Protein AF-A0A450YG58-F1 (afdb_monomer)

Structure (mmCIF, N/CA/C/O backbone):
data_AF-A0A450YG58-F1
#
_entry.id   AF-A0A450YG58-F1
#
loop_
_atom_site.group_PDB
_atom_site.id
_atom_site.type_symbol
_atom_site.label_atom_id
_atom_site.label_alt_id
_atom_site.label_comp_id
_atom_site.label_asym_id
_atom_site.label_entity_id
_atom_site.label_seq_id
_atom_site.pdbx_PDB_ins_code
_atom_site.Cartn_x
_atom_site.Cartn_y
_atom_site.Cartn_z
_atom_site.occupancy
_atom_site.B_iso_or_equiv
_atom_site.auth_seq_id
_atom_site.auth_comp_id
_atom_site.auth_asym_id
_atom_site.auth_atom_id
_atom_site.pdbx_PDB_model_num
ATOM 1 N N . MET A 1 1 ? 24.009 -31.550 23.704 1.00 37.28 1 MET A N 1
ATOM 2 C CA . MET A 1 1 ? 24.028 -31.244 22.260 1.00 37.28 1 MET A CA 1
ATOM 3 C C . MET A 1 1 ? 22.661 -30.661 21.924 1.00 37.28 1 MET A C 1
ATOM 5 O O . MET A 1 1 ? 21.754 -31.401 21.584 1.00 37.28 1 MET A O 1
ATOM 9 N N . PHE A 1 2 ? 22.466 -29.365 22.180 1.00 35.69 2 PHE A N 1
ATOM 10 C CA . PHE A 1 2 ? 21.199 -28.685 21.901 1.00 35.69 2 PHE A CA 1
ATOM 11 C C . PHE A 1 2 ? 21.298 -28.096 20.495 1.00 35.69 2 PHE A C 1
ATOM 13 O O . PHE A 1 2 ? 21.885 -27.035 20.308 1.00 35.69 2 PHE A O 1
ATOM 20 N N . GLN A 1 3 ? 20.805 -28.827 19.497 1.00 33.59 3 GLN A N 1
ATOM 21 C CA . GLN A 1 3 ? 20.484 -28.233 18.204 1.00 33.59 3 GLN A CA 1
ATOM 22 C C . GLN A 1 3 ? 19.172 -27.469 18.377 1.00 33.59 3 GLN A C 1
ATOM 24 O O . GLN A 1 3 ? 18.091 -28.045 18.308 1.00 33.59 3 GLN A O 1
ATOM 29 N N . THR A 1 4 ? 19.263 -26.172 18.649 1.00 41.88 4 THR A N 1
ATOM 30 C CA . THR A 1 4 ? 18.136 -25.253 18.495 1.00 41.88 4 THR A CA 1
ATOM 31 C C . THR A 1 4 ? 17.975 -25.002 16.999 1.00 41.88 4 THR A C 1
ATOM 33 O O . THR A 1 4 ? 18.555 -24.072 16.443 1.00 41.88 4 THR A O 1
ATOM 36 N N . ALA A 1 5 ? 17.244 -25.884 16.316 1.00 42.84 5 ALA A N 1
ATOM 37 C CA . ALA A 1 5 ? 16.712 -25.570 15.001 1.00 42.84 5 ALA A CA 1
ATOM 38 C C . ALA A 1 5 ? 15.681 -24.456 15.205 1.00 42.84 5 ALA A C 1
ATOM 40 O O . ALA A 1 5 ? 14.605 -24.673 15.759 1.00 42.84 5 ALA A O 1
ATOM 41 N N . ASN A 1 6 ? 16.066 -23.236 14.846 1.00 42.81 6 ASN A N 1
ATOM 42 C CA . ASN A 1 6 ? 15.166 -22.101 14.748 1.00 42.81 6 ASN A CA 1
ATOM 43 C C . ASN A 1 6 ? 14.248 -22.363 13.543 1.00 42.81 6 ASN A C 1
ATOM 45 O O . ASN A 1 6 ? 14.508 -21.878 12.446 1.00 42.81 6 ASN A O 1
ATOM 49 N N . GLU A 1 7 ? 13.241 -23.222 13.713 1.00 47.22 7 GLU A N 1
ATOM 50 C CA . GLU A 1 7 ? 12.165 -23.372 12.736 1.00 47.22 7 GLU A CA 1
ATOM 51 C C . GLU A 1 7 ? 11.436 -22.029 12.663 1.00 47.22 7 GLU A C 1
ATOM 53 O O . GLU A 1 7 ? 10.692 -21.643 13.570 1.00 47.22 7 GLU A O 1
ATOM 58 N N . LEU A 1 8 ? 11.721 -21.267 11.606 1.00 52.00 8 LEU A N 1
ATOM 59 C CA . LEU A 1 8 ? 11.060 -20.001 11.332 1.00 52.00 8 LEU A CA 1
ATOM 60 C C . LEU A 1 8 ? 9.570 -20.291 11.140 1.00 52.00 8 LEU A C 1
ATOM 62 O O . LEU A 1 8 ? 9.158 -20.836 10.119 1.00 52.00 8 LEU A O 1
ATOM 66 N N . ARG A 1 9 ? 8.752 -19.911 12.127 1.00 53.53 9 ARG A N 1
ATOM 67 C CA . ARG A 1 9 ? 7.287 -20.079 12.102 1.00 53.53 9 ARG A CA 1
ATOM 68 C C . ARG A 1 9 ? 6.600 -19.382 10.914 1.00 53.53 9 ARG A C 1
ATOM 70 O O . ARG A 1 9 ? 5.417 -19.614 10.704 1.00 53.53 9 ARG A O 1
ATOM 77 N N . TYR A 1 10 ? 7.334 -18.561 10.162 1.00 52.41 10 TYR A N 1
ATOM 78 C CA . TYR A 1 10 ? 6.863 -17.758 9.031 1.00 52.41 10 TYR A CA 1
ATOM 79 C C . TYR A 1 10 ? 7.571 -18.088 7.702 1.00 52.41 10 TYR A C 1
ATOM 81 O O . TYR A 1 10 ? 7.468 -17.321 6.753 1.00 52.41 10 TYR A O 1
ATOM 89 N N . GLY A 1 11 ? 8.285 -19.219 7.615 1.00 57.28 11 GLY A N 1
ATOM 90 C CA . GLY A 1 11 ? 9.040 -19.583 6.411 1.00 57.28 11 GLY A CA 1
ATOM 91 C C . GLY A 1 11 ? 10.321 -18.761 6.216 1.00 57.28 11 GLY A C 1
ATOM 92 O O . GLY A 1 11 ? 10.748 -18.019 7.103 1.00 57.28 11 GLY A O 1
ATOM 93 N N . SER A 1 12 ? 10.975 -18.948 5.069 1.00 57.91 12 SER A N 1
ATOM 94 C CA . SER A 1 12 ? 12.148 -18.159 4.670 1.00 57.91 12 SER A CA 1
ATOM 95 C C . SER A 1 12 ? 11.710 -16.775 4.180 1.00 57.91 12 SER A C 1
ATOM 97 O O . SER A 1 12 ? 10.708 -16.705 3.469 1.00 57.91 12 SER A O 1
ATOM 99 N N . PRO A 1 13 ? 12.446 -15.690 4.492 1.00 59.53 13 PRO A N 1
ATOM 100 C CA . PRO A 1 13 ? 12.086 -14.363 4.013 1.00 59.53 13 PRO A CA 1
ATOM 101 C C . PRO A 1 13 ? 12.036 -14.300 2.485 1.00 59.53 13 PRO A C 1
ATOM 103 O O . PRO A 1 13 ? 12.968 -14.754 1.816 1.00 59.53 13 PRO A O 1
ATOM 106 N N . HIS A 1 14 ? 10.971 -13.716 1.936 1.00 63.56 14 HIS A N 1
ATOM 107 C CA . HIS A 1 14 ? 10.894 -13.420 0.509 1.00 63.56 14 HIS A CA 1
ATOM 108 C C . HIS A 1 14 ? 11.684 -12.139 0.234 1.00 63.56 14 HIS A C 1
ATOM 110 O O . HIS A 1 14 ? 11.230 -11.045 0.554 1.00 63.56 14 HIS A O 1
ATOM 116 N N . GLN A 1 15 ? 12.886 -12.275 -0.324 1.00 63.47 15 GLN A N 1
ATOM 117 C CA . GLN A 1 15 ? 13.665 -11.135 -0.798 1.00 63.47 15 GLN A CA 1
ATOM 118 C C . GLN A 1 15 ? 13.270 -10.829 -2.246 1.00 63.47 15 GLN A C 1
ATOM 120 O O . GLN A 1 15 ? 13.381 -11.695 -3.110 1.00 63.47 15 GLN A O 1
ATOM 125 N N . LEU A 1 16 ? 12.811 -9.602 -2.503 1.00 68.31 16 LEU A N 1
ATOM 126 C CA . LEU A 1 16 ? 12.281 -9.165 -3.807 1.00 68.31 16 LEU A CA 1
ATOM 127 C C . LEU A 1 16 ? 13.297 -8.337 -4.612 1.00 68.31 16 LEU A C 1
ATOM 129 O O . LEU A 1 16 ? 12.938 -7.492 -5.431 1.00 68.31 16 LEU A O 1
ATOM 133 N N . ILE A 1 17 ? 14.583 -8.552 -4.345 1.00 70.25 17 ILE A N 1
ATOM 134 C CA . ILE A 1 17 ? 15.678 -7.865 -5.029 1.00 70.25 17 ILE A CA 1
ATOM 135 C C . ILE A 1 17 ? 16.094 -8.718 -6.220 1.00 70.25 17 ILE A C 1
ATOM 137 O O . ILE A 1 17 ? 16.397 -9.900 -6.059 1.00 70.25 17 ILE A O 1
ATOM 141 N N . ILE A 1 18 ? 16.100 -8.109 -7.401 1.00 70.00 18 ILE A N 1
ATOM 142 C CA . ILE A 1 18 ? 16.511 -8.760 -8.646 1.00 70.00 18 ILE A CA 1
ATOM 143 C C . ILE A 1 18 ? 17.979 -8.503 -8.968 1.00 70.00 18 ILE A C 1
ATOM 145 O O . ILE A 1 18 ? 18.601 -7.568 -8.458 1.00 70.00 18 ILE A O 1
ATOM 149 N N . ASP A 1 19 ? 18.512 -9.334 -9.858 1.00 69.94 19 ASP A N 1
ATOM 150 C CA . ASP A 1 19 ? 19.863 -9.185 -10.378 1.00 69.94 19 ASP A CA 1
ATOM 151 C C . ASP A 1 19 ? 20.007 -7.910 -11.228 1.00 69.94 19 ASP A C 1
ATOM 153 O O . ASP A 1 19 ? 19.067 -7.414 -11.853 1.00 69.94 19 ASP A O 1
ATOM 157 N N . GLU A 1 20 ? 21.232 -7.387 -11.292 1.00 66.62 20 GLU A N 1
ATOM 158 C CA . GLU A 1 20 ? 21.552 -6.101 -11.932 1.00 66.62 20 GLU A CA 1
ATOM 159 C C . GLU A 1 20 ? 21.166 -6.039 -13.427 1.00 66.62 20 GLU A C 1
ATOM 161 O O . GLU A 1 20 ? 20.837 -4.973 -13.952 1.00 66.62 20 GLU A O 1
ATOM 166 N N . ALA A 1 21 ? 21.165 -7.182 -14.121 1.00 66.19 21 ALA A N 1
ATOM 167 C CA . ALA A 1 21 ? 20.769 -7.266 -15.526 1.00 66.19 21 ALA A CA 1
ATOM 168 C C . ALA A 1 21 ? 19.260 -7.035 -15.725 1.00 66.19 21 ALA A C 1
ATOM 170 O O . ALA A 1 21 ? 18.864 -6.245 -16.587 1.00 66.19 21 ALA A O 1
ATOM 171 N N . ASP A 1 22 ? 18.428 -7.666 -14.896 1.00 69.25 22 ASP A N 1
ATOM 172 C CA . ASP A 1 22 ? 16.971 -7.504 -14.931 1.00 69.25 22 ASP A CA 1
ATOM 173 C C . ASP A 1 22 ? 16.569 -6.106 -14.436 1.00 69.25 22 ASP A C 1
ATOM 175 O O . ASP A 1 22 ? 15.609 -5.500 -14.917 1.00 69.25 22 ASP A O 1
ATOM 179 N N . ALA A 1 23 ? 17.372 -5.541 -13.534 1.00 69.19 23 ALA A N 1
ATOM 180 C CA . ALA A 1 23 ? 17.181 -4.210 -12.982 1.00 69.19 23 ALA A CA 1
ATOM 181 C C . ALA A 1 23 ? 17.318 -3.109 -14.043 1.00 69.19 23 ALA A C 1
ATOM 183 O O . ALA A 1 23 ? 16.520 -2.169 -14.082 1.00 69.19 23 ALA A O 1
ATOM 184 N N . ALA A 1 24 ? 18.285 -3.242 -14.954 1.00 67.56 24 ALA A N 1
ATOM 185 C CA . ALA A 1 24 ? 18.457 -2.310 -16.066 1.00 67.56 24 ALA A CA 1
ATOM 186 C C . ALA A 1 24 ? 17.286 -2.367 -17.068 1.00 67.56 24 ALA A C 1
ATOM 188 O O . ALA A 1 24 ? 16.855 -1.329 -17.585 1.00 67.56 24 ALA A O 1
ATOM 189 N N . ALA A 1 25 ? 16.751 -3.566 -17.320 1.00 71.88 25 ALA A N 1
ATOM 190 C CA . ALA A 1 25 ? 15.585 -3.752 -18.178 1.00 71.88 25 ALA A CA 1
ATOM 191 C C . ALA A 1 25 ? 14.333 -3.116 -17.556 1.00 71.88 25 ALA A C 1
ATOM 193 O O . ALA A 1 25 ? 13.651 -2.334 -18.222 1.00 71.88 25 ALA A O 1
ATOM 194 N N . LEU A 1 26 ? 14.089 -3.353 -16.262 1.00 71.50 26 LEU A N 1
ATOM 195 C CA . LEU A 1 26 ? 12.982 -2.726 -15.539 1.00 71.50 26 LEU A CA 1
ATOM 196 C C . LEU A 1 26 ? 13.102 -1.211 -15.473 1.00 71.50 26 LEU A C 1
ATOM 198 O O . LEU A 1 26 ? 12.107 -0.530 -15.669 1.00 71.50 26 LEU A O 1
ATOM 202 N N . LYS A 1 27 ? 14.304 -0.669 -15.267 1.00 71.31 27 LYS A N 1
ATOM 203 C CA . LYS A 1 27 ? 14.524 0.783 -15.275 1.00 71.31 27 LYS A CA 1
ATOM 204 C C . LYS A 1 27 ? 14.207 1.425 -16.628 1.00 71.31 27 LYS A C 1
ATOM 206 O O . LYS A 1 27 ? 13.801 2.582 -16.692 1.00 71.31 27 LYS A O 1
ATOM 211 N N . THR A 1 28 ? 14.417 0.689 -17.717 1.00 73.56 28 THR A N 1
ATOM 212 C CA . THR A 1 28 ? 14.058 1.157 -19.060 1.00 73.56 28 THR A CA 1
ATOM 213 C C . THR A 1 28 ? 12.542 1.106 -19.250 1.00 73.56 28 THR A C 1
ATOM 215 O O . THR A 1 28 ? 11.949 2.102 -19.653 1.00 73.56 28 THR A O 1
ATOM 218 N N . ALA A 1 29 ? 11.911 -0.013 -18.881 1.00 73.88 29 ALA A N 1
ATOM 219 C CA . ALA A 1 29 ? 10.459 -0.185 -18.953 1.00 73.88 29 ALA A CA 1
ATOM 220 C C . ALA A 1 29 ? 9.698 0.783 -18.027 1.00 73.88 29 ALA A C 1
ATOM 222 O O . ALA A 1 29 ? 8.638 1.284 -18.387 1.00 73.88 29 ALA A O 1
ATOM 223 N N . SER A 1 30 ? 10.260 1.123 -16.862 1.00 76.38 30 SER A N 1
ATOM 224 C CA . SER A 1 30 ? 9.632 2.022 -15.891 1.00 76.38 30 SER A CA 1
ATOM 225 C C . SER A 1 30 ? 9.459 3.447 -16.400 1.00 76.38 30 SER A C 1
ATOM 227 O O . SER A 1 30 ? 8.628 4.173 -15.868 1.00 76.38 30 SER A O 1
ATOM 229 N N . GLY A 1 31 ? 10.217 3.857 -17.422 1.00 76.38 31 GLY A N 1
ATOM 230 C CA . GLY A 1 31 ? 10.033 5.152 -18.076 1.00 76.38 31 GLY A CA 1
ATOM 231 C C . GLY A 1 31 ? 8.722 5.267 -18.862 1.00 76.38 31 GLY A C 1
ATOM 232 O O . GLY A 1 31 ? 8.300 6.380 -19.165 1.00 76.38 31 GLY A O 1
ATOM 233 N N . GLU A 1 32 ? 8.079 4.143 -19.184 1.00 83.62 32 GLU A N 1
ATOM 234 C CA . GLU A 1 32 ? 6.799 4.101 -19.902 1.00 83.62 32 GLU A CA 1
ATOM 235 C C . GLU A 1 32 ? 5.594 4.062 -18.950 1.00 83.62 32 GLU A C 1
ATOM 237 O O . GLU A 1 32 ? 4.467 4.345 -19.363 1.00 83.62 32 GLU A O 1
ATOM 242 N N . TYR A 1 33 ? 5.821 3.739 -17.674 1.00 86.38 33 TYR A N 1
ATOM 243 C CA . TYR A 1 33 ? 4.771 3.629 -16.670 1.00 86.38 33 TYR A CA 1
ATOM 244 C C . TYR A 1 33 ? 4.461 4.971 -15.995 1.00 86.38 33 TYR A C 1
ATOM 246 O O . TYR A 1 33 ? 5.348 5.815 -15.835 1.00 86.38 33 TYR A O 1
ATOM 254 N N . PRO A 1 34 ? 3.214 5.173 -15.528 1.00 90.56 34 PRO A N 1
ATOM 255 C CA . PRO A 1 34 ? 2.903 6.257 -14.609 1.00 90.56 34 PRO A CA 1
ATOM 256 C C . PRO A 1 34 ? 3.797 6.183 -13.368 1.00 90.56 34 PRO A C 1
ATOM 258 O O . PRO A 1 34 ? 4.075 5.102 -12.848 1.00 90.56 34 PRO A O 1
ATOM 261 N N . SER A 1 35 ? 4.229 7.342 -12.882 1.00 90.38 35 SER A N 1
ATOM 262 C CA . SER A 1 35 ? 5.073 7.453 -11.695 1.00 90.38 35 SER A CA 1
ATOM 263 C C . SER A 1 35 ? 4.278 7.914 -10.477 1.00 90.38 35 SER A C 1
ATOM 265 O O . SER A 1 35 ? 3.484 8.853 -10.570 1.00 90.38 35 SER A O 1
ATOM 267 N N . HIS A 1 36 ? 4.557 7.314 -9.322 1.00 93.00 36 HIS A N 1
ATOM 268 C CA . HIS A 1 36 ? 4.047 7.730 -8.017 1.00 93.00 36 HIS A CA 1
ATOM 269 C C . HIS A 1 36 ? 5.203 8.076 -7.085 1.00 93.00 36 HIS A C 1
ATOM 271 O O . HIS A 1 36 ? 6.054 7.231 -6.812 1.00 93.00 36 HIS A O 1
ATOM 277 N N . THR A 1 37 ? 5.220 9.305 -6.575 1.00 92.81 37 THR A N 1
ATOM 278 C CA . THR A 1 37 ? 6.167 9.719 -5.535 1.00 92.81 37 THR A CA 1
ATOM 279 C C . THR A 1 37 ? 5.679 9.218 -4.180 1.00 92.81 37 THR A C 1
ATOM 281 O O . THR A 1 37 ? 4.597 9.594 -3.726 1.00 92.81 37 THR A O 1
ATOM 284 N N . LEU A 1 38 ? 6.487 8.382 -3.534 1.00 91.75 38 LEU A N 1
ATOM 285 C CA . LEU A 1 38 ? 6.170 7.773 -2.252 1.00 91.75 38 LEU A CA 1
ATOM 286 C C . LEU A 1 38 ? 6.248 8.788 -1.112 1.00 91.75 38 LEU A C 1
ATOM 288 O O . LEU A 1 38 ? 7.158 9.618 -1.039 1.00 91.75 38 LEU A O 1
ATOM 292 N N . SER A 1 39 ? 5.314 8.677 -0.170 1.00 91.38 39 SER A N 1
ATOM 293 C CA . SER A 1 39 ? 5.433 9.365 1.115 1.00 91.38 39 SER A CA 1
ATOM 294 C C . SER A 1 39 ? 6.521 8.710 1.981 1.00 91.38 39 SER A C 1
ATOM 296 O O . SER A 1 39 ? 6.811 7.524 1.806 1.00 91.38 39 SER A O 1
ATOM 298 N N . PRO A 1 40 ? 7.089 9.411 2.982 1.00 89.19 40 PRO A N 1
ATOM 299 C CA . PRO A 1 40 ? 8.101 8.828 3.867 1.00 89.19 40 PRO A CA 1
ATOM 300 C C . PRO A 1 40 ? 7.658 7.514 4.526 1.00 89.19 40 PRO A C 1
ATOM 302 O O . PRO A 1 40 ? 8.466 6.607 4.705 1.00 89.19 40 PRO A O 1
ATOM 305 N N . ARG A 1 41 ? 6.363 7.393 4.848 1.00 89.06 41 ARG A N 1
ATOM 306 C CA . ARG A 1 41 ? 5.778 6.164 5.395 1.00 89.06 41 ARG A CA 1
ATOM 307 C C . ARG A 1 41 ? 5.781 5.035 4.364 1.00 89.06 41 ARG A C 1
ATOM 309 O O . ARG A 1 41 ? 6.236 3.942 4.678 1.00 89.06 41 ARG A O 1
ATOM 316 N N . GLN A 1 42 ? 5.328 5.317 3.144 1.00 91.44 42 GLN A N 1
ATOM 317 C CA . GLN A 1 42 ? 5.295 4.334 2.061 1.00 91.44 42 GLN A CA 1
ATOM 318 C C . GLN A 1 42 ? 6.698 3.861 1.670 1.00 91.44 42 GLN A C 1
ATOM 320 O O . GLN A 1 42 ? 6.879 2.685 1.369 1.00 91.44 42 GLN A O 1
ATOM 325 N N . THR A 1 43 ? 7.699 4.745 1.711 1.00 90.50 43 THR A N 1
ATOM 326 C CA . THR A 1 43 ? 9.101 4.372 1.481 1.00 90.50 43 THR A CA 1
ATOM 327 C C . THR A 1 43 ? 9.586 3.372 2.528 1.00 90.50 43 THR A C 1
ATOM 329 O O . THR A 1 43 ? 10.174 2.357 2.167 1.00 90.50 43 THR A O 1
ATOM 332 N N . CYS A 1 44 ? 9.288 3.598 3.812 1.00 89.12 44 CYS A N 1
ATOM 333 C CA . CYS A 1 44 ? 9.619 2.633 4.862 1.00 89.12 44 CYS A CA 1
ATOM 334 C C . CYS A 1 44 ? 8.891 1.293 4.671 1.00 89.12 44 CYS A C 1
ATOM 336 O O . CYS A 1 44 ? 9.505 0.238 4.829 1.00 89.12 44 CYS A O 1
ATOM 338 N N . ASP A 1 45 ? 7.606 1.320 4.311 1.00 90.69 45 ASP A N 1
ATOM 339 C CA . ASP A 1 45 ? 6.835 0.099 4.053 1.00 90.69 45 ASP A CA 1
ATOM 340 C C . ASP A 1 45 ? 7.412 -0.677 2.854 1.00 90.69 45 ASP A C 1
ATOM 342 O O . ASP A 1 45 ? 7.585 -1.895 2.930 1.00 90.69 45 ASP A O 1
ATOM 346 N N . LEU A 1 46 ? 7.806 0.024 1.784 1.00 89.69 46 LEU A N 1
ATOM 347 C CA . LEU A 1 46 ? 8.485 -0.562 0.628 1.00 89.69 46 LEU A CA 1
ATOM 348 C C . LEU A 1 46 ? 9.827 -1.199 1.018 1.00 89.69 46 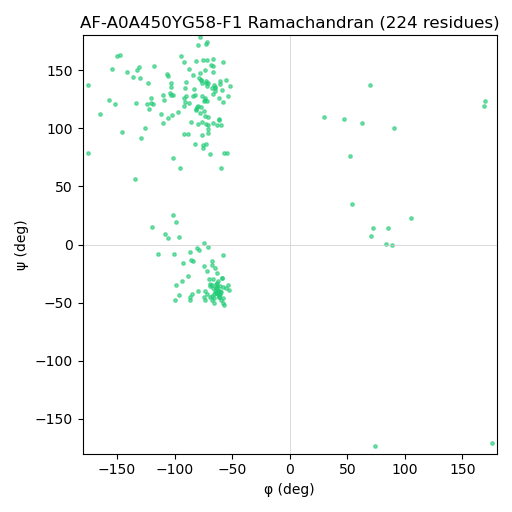LEU A C 1
ATOM 350 O O . LEU A 1 46 ? 10.104 -2.326 0.620 1.00 89.69 46 LEU A O 1
ATOM 354 N N . GLU A 1 47 ? 10.654 -0.526 1.818 1.00 86.19 47 GLU A N 1
ATOM 355 C CA . GLU A 1 47 ? 11.927 -1.085 2.295 1.00 86.19 47 GLU A CA 1
ATOM 356 C C . GLU A 1 47 ? 11.723 -2.376 3.103 1.00 86.19 47 GLU A C 1
ATOM 358 O O . GLU A 1 47 ? 12.477 -3.341 2.943 1.00 86.19 47 GLU A O 1
ATOM 363 N N . LEU A 1 48 ? 10.695 -2.421 3.956 1.00 87.56 48 LEU A N 1
ATOM 364 C CA . LEU A 1 48 ? 10.363 -3.612 4.740 1.00 87.56 48 LEU A CA 1
ATOM 365 C C . LEU A 1 48 ? 9.825 -4.754 3.871 1.00 87.56 48 LEU A C 1
ATOM 367 O O . LEU A 1 48 ? 10.131 -5.915 4.159 1.00 87.56 48 LEU A O 1
ATOM 371 N N . LEU A 1 49 ? 9.086 -4.447 2.801 1.00 88.00 49 LEU A N 1
ATOM 372 C CA . LEU A 1 49 ? 8.666 -5.432 1.799 1.00 88.00 49 LEU A CA 1
ATOM 373 C C . LEU A 1 49 ? 9.871 -5.999 1.037 1.00 88.00 49 LEU A C 1
ATOM 375 O O . LEU A 1 49 ? 10.040 -7.214 0.972 1.00 88.00 49 LEU A O 1
ATOM 379 N N . LEU A 1 50 ? 10.752 -5.140 0.520 1.00 84.00 50 LEU A N 1
ATOM 380 C CA . LEU A 1 50 ? 11.907 -5.551 -0.289 1.00 84.00 50 LEU A CA 1
ATOM 381 C C . LEU A 1 50 ? 12.920 -6.394 0.497 1.00 84.00 50 LEU A C 1
ATOM 383 O O . LEU A 1 50 ? 13.479 -7.358 -0.033 1.00 84.00 50 LEU A O 1
ATOM 387 N N . ASN A 1 51 ? 13.132 -6.054 1.771 1.00 81.69 51 ASN A N 1
ATOM 388 C CA . ASN A 1 51 ? 14.042 -6.770 2.665 1.00 81.69 51 ASN A CA 1
ATOM 389 C C . ASN A 1 51 ? 13.433 -8.051 3.262 1.00 81.69 51 ASN A C 1
ATOM 391 O O . ASN A 1 51 ? 14.108 -8.755 4.014 1.00 81.69 51 ASN A O 1
ATOM 395 N N . GLY A 1 52 ? 12.160 -8.343 2.979 1.00 82.12 52 GLY A N 1
ATOM 396 C CA . GLY A 1 52 ? 11.446 -9.486 3.545 1.00 82.12 52 GLY A CA 1
ATOM 397 C C . GLY A 1 52 ? 11.098 -9.330 5.030 1.00 82.12 52 GLY A C 1
ATOM 398 O O . GLY A 1 52 ? 10.717 -10.310 5.673 1.00 82.12 52 GLY A O 1
ATOM 399 N N . GLY A 1 53 ? 11.189 -8.118 5.589 1.00 84.25 53 GLY A N 1
ATOM 400 C CA . GLY A 1 53 ? 10.766 -7.810 6.960 1.00 84.25 53 GLY A CA 1
ATOM 401 C C . GLY A 1 53 ? 9.263 -8.003 7.176 1.00 84.25 53 GLY A C 1
ATOM 402 O O . GLY A 1 53 ? 8.836 -8.295 8.291 1.00 84.25 53 GLY A O 1
ATOM 403 N N . PHE A 1 54 ? 8.479 -7.913 6.099 1.00 87.25 54 PHE A N 1
ATOM 404 C CA . PHE A 1 54 ? 7.046 -8.201 6.088 1.00 87.25 54 PHE A CA 1
ATOM 405 C C . PHE A 1 54 ? 6.670 -9.592 5.567 1.00 87.25 54 PHE A C 1
ATOM 407 O O . PHE A 1 54 ? 5.511 -9.826 5.237 1.00 87.25 54 PHE A O 1
ATOM 414 N N . SER A 1 55 ? 7.605 -10.546 5.550 1.00 84.25 55 SER A N 1
ATOM 415 C CA . SER A 1 55 ? 7.281 -11.936 5.198 1.00 84.25 55 SER A CA 1
ATOM 416 C C . SER A 1 55 ? 6.136 -12.450 6.082 1.00 84.25 55 SER A C 1
ATOM 418 O O . SER A 1 55 ? 6.216 -12.317 7.309 1.00 84.25 55 SER A O 1
ATOM 420 N N . PRO A 1 56 ? 5.059 -12.996 5.494 1.00 86.25 56 PRO A N 1
ATOM 421 C CA . PRO A 1 56 ? 4.967 -13.622 4.165 1.00 86.25 56 PRO A CA 1
ATOM 422 C C . PRO A 1 56 ? 4.465 -12.720 3.018 1.00 86.25 56 PRO A C 1
ATOM 424 O O . PRO A 1 56 ? 4.255 -13.213 1.913 1.00 86.25 56 PRO A O 1
ATOM 427 N N . LEU A 1 57 ? 4.263 -11.420 3.242 1.00 86.31 57 LEU A N 1
ATOM 428 C CA . LEU A 1 57 ? 3.820 -10.504 2.190 1.00 86.31 57 LEU A CA 1
ATOM 429 C C . LEU A 1 57 ? 4.895 -10.315 1.119 1.00 86.31 57 LEU A C 1
ATOM 431 O O . LEU A 1 57 ? 6.060 -10.060 1.420 1.00 86.31 57 LEU A O 1
ATOM 435 N N . THR A 1 58 ? 4.466 -10.382 -0.138 1.00 84.19 58 THR A N 1
ATOM 436 C CA . THR A 1 58 ? 5.311 -10.195 -1.325 1.00 84.19 58 THR A CA 1
ATOM 437 C C . THR A 1 58 ? 5.030 -8.878 -2.049 1.00 84.19 58 THR A C 1
ATOM 439 O O . THR A 1 58 ? 5.516 -8.679 -3.157 1.00 84.19 58 THR A O 1
ATOM 442 N N . GLY A 1 59 ? 4.226 -7.987 -1.468 1.00 89.88 59 GLY A N 1
ATOM 443 C CA . GLY A 1 59 ? 3.828 -6.719 -2.075 1.00 89.88 59 GLY A CA 1
ATOM 444 C C . GLY A 1 59 ? 2.822 -5.951 -1.223 1.00 89.88 59 GLY A C 1
ATOM 445 O O . GLY A 1 59 ? 2.568 -6.312 -0.069 1.00 89.88 59 GLY A O 1
ATOM 446 N N . PHE A 1 60 ? 2.264 -4.885 -1.794 1.00 93.69 60 PHE A N 1
ATOM 447 C CA . PHE A 1 60 ? 1.168 -4.151 -1.165 1.00 93.69 60 PHE A CA 1
ATOM 448 C C . PHE A 1 60 ? -0.114 -4.978 -1.254 1.00 93.69 60 PHE A C 1
ATOM 450 O O . PHE A 1 60 ? -0.379 -5.608 -2.277 1.00 93.69 60 PHE A O 1
ATOM 457 N N . MET A 1 61 ? -0.903 -4.987 -0.178 1.00 93.50 61 MET A N 1
ATOM 458 C CA . MET A 1 61 ? -2.093 -5.834 -0.092 1.00 93.50 61 MET A CA 1
ATOM 459 C C . MET A 1 61 ? -3.100 -5.497 -1.192 1.00 93.50 61 MET A C 1
ATOM 461 O O . MET A 1 61 ? -3.357 -4.324 -1.448 1.00 93.50 61 MET A O 1
ATOM 465 N N . ASP A 1 62 ? -3.702 -6.522 -1.792 1.00 93.44 62 ASP A N 1
ATOM 466 C CA . ASP A 1 62 ? -4.908 -6.381 -2.606 1.00 93.44 62 ASP A CA 1
ATOM 467 C C . ASP A 1 62 ? -6.136 -6.079 -1.728 1.00 93.44 62 ASP A C 1
ATOM 469 O O . ASP A 1 62 ? -6.085 -6.084 -0.487 1.00 93.44 62 ASP A O 1
ATOM 473 N N . ARG A 1 63 ? -7.276 -5.816 -2.373 1.00 93.75 63 ARG A N 1
ATOM 474 C CA . ARG A 1 63 ? -8.503 -5.479 -1.651 1.00 93.75 63 ARG A CA 1
ATOM 475 C C . ARG A 1 63 ? -8.967 -6.625 -0.750 1.00 93.75 63 ARG A C 1
ATOM 477 O O . ARG A 1 63 ? -9.429 -6.380 0.365 1.00 93.75 63 ARG A O 1
ATOM 484 N N . GLN A 1 64 ? -8.864 -7.863 -1.225 1.00 92.81 64 GLN A N 1
ATOM 485 C CA . GLN A 1 64 ? -9.348 -9.037 -0.502 1.00 92.81 64 GLN A CA 1
ATOM 486 C C . GLN A 1 64 ? -8.531 -9.293 0.772 1.00 92.81 64 GLN A C 1
ATOM 488 O O . GLN A 1 64 ? -9.092 -9.540 1.842 1.00 92.81 64 GLN A O 1
ATOM 493 N N . THR A 1 65 ? -7.208 -9.201 0.670 1.00 92.56 65 THR A N 1
ATOM 494 C CA . THR A 1 65 ? -6.271 -9.352 1.784 1.00 92.56 65 THR A CA 1
ATOM 495 C C . THR A 1 65 ? -6.453 -8.222 2.785 1.00 92.56 65 THR A C 1
ATOM 497 O O . THR A 1 65 ? -6.519 -8.482 3.985 1.00 92.56 65 THR A O 1
ATOM 500 N N . TYR A 1 66 ? -6.620 -6.987 2.308 1.00 94.81 66 TYR A N 1
ATOM 501 C CA . TYR A 1 66 ? -6.930 -5.832 3.150 1.00 94.81 66 TYR A CA 1
ATOM 502 C C . TYR A 1 66 ? -8.225 -6.024 3.956 1.00 94.81 66 TYR A C 1
ATOM 504 O O . TYR A 1 66 ? -8.223 -5.852 5.177 1.00 94.81 66 TYR A O 1
ATOM 512 N N . GLU A 1 67 ? -9.326 -6.416 3.302 1.00 93.62 67 GLU A N 1
ATOM 513 C CA . GLU A 1 67 ? -10.614 -6.632 3.976 1.00 93.62 67 GLU A CA 1
ATOM 514 C C . GLU A 1 67 ? -10.496 -7.732 5.045 1.00 93.62 67 GLU A C 1
ATOM 516 O O . GLU A 1 67 ? -10.948 -7.545 6.179 1.00 93.62 67 GLU A O 1
ATOM 521 N N . LYS A 1 68 ? -9.792 -8.828 4.736 1.00 93.12 68 LYS A N 1
ATOM 522 C CA . LYS A 1 68 ? -9.540 -9.914 5.690 1.00 93.12 68 LYS A CA 1
ATOM 523 C C . LYS A 1 68 ? -8.692 -9.467 6.884 1.00 93.12 68 LYS A C 1
ATOM 525 O O . LYS A 1 68 ? -9.002 -9.813 8.022 1.00 93.12 68 LYS A O 1
ATOM 530 N N . VAL A 1 69 ? -7.652 -8.666 6.654 1.00 94.25 69 VAL A N 1
ATOM 531 C CA . VAL A 1 69 ? -6.791 -8.123 7.717 1.00 94.25 69 VAL A CA 1
ATOM 532 C C . VAL A 1 69 ? -7.591 -7.241 8.673 1.00 94.25 69 VAL A C 1
ATOM 534 O O . VAL A 1 69 ? -7.458 -7.370 9.888 1.00 94.25 69 VAL A O 1
ATOM 537 N N . ILE A 1 70 ? -8.474 -6.394 8.152 1.00 94.25 70 ILE A N 1
ATOM 538 C CA . ILE A 1 70 ? -9.306 -5.512 8.978 1.00 94.25 70 ILE A CA 1
ATOM 539 C C . ILE A 1 70 ? -10.363 -6.282 9.776 1.00 94.25 70 ILE A C 1
ATOM 541 O O . ILE A 1 70 ? -10.698 -5.892 10.898 1.00 94.25 70 ILE A O 1
ATOM 545 N N . GLU A 1 71 ? -10.928 -7.348 9.211 1.00 92.06 71 GLU A N 1
ATOM 546 C CA . GLU A 1 71 ? -11.995 -8.112 9.862 1.00 92.06 71 GLU A CA 1
ATOM 547 C C . GLU A 1 71 ? -11.473 -9.174 10.834 1.00 92.06 71 GLU A C 1
ATOM 549 O O . GLU A 1 71 ? -12.012 -9.320 11.933 1.00 92.06 71 GLU A O 1
ATOM 554 N N . GLU A 1 72 ? -10.425 -9.897 10.445 1.00 92.19 72 GLU A N 1
ATOM 555 C CA . GLU A 1 72 ? -9.946 -11.099 11.133 1.00 92.19 72 GLU A CA 1
ATOM 556 C C . GLU A 1 72 ? -8.552 -10.933 11.754 1.00 92.19 72 GLU A C 1
ATOM 558 O O . GLU A 1 72 ? -8.104 -11.825 12.479 1.00 92.19 72 GLU A O 1
ATOM 563 N N . MET A 1 73 ? -7.855 -9.819 11.487 1.00 92.38 73 MET A N 1
ATOM 564 C CA . MET A 1 73 ? -6.448 -9.596 11.867 1.00 92.38 73 MET A CA 1
ATOM 565 C C . MET A 1 73 ? -5.523 -10.709 11.365 1.00 92.38 73 MET A C 1
ATOM 567 O O . MET A 1 73 ? -4.584 -11.125 12.056 1.00 92.38 73 MET A O 1
ATOM 571 N N . ARG A 1 74 ? -5.824 -11.246 10.178 1.00 92.62 74 ARG A N 1
ATOM 572 C CA . ARG A 1 74 ? -5.096 -12.361 9.574 1.00 92.62 74 ARG A CA 1
ATOM 573 C C . ARG A 1 74 ? -4.941 -12.205 8.074 1.00 92.62 74 ARG A C 1
ATOM 575 O O . ARG A 1 74 ? -5.830 -11.707 7.392 1.00 92.62 74 ARG A O 1
ATOM 582 N N . LEU A 1 75 ? -3.830 -12.727 7.572 1.00 89.19 75 LEU A N 1
ATOM 583 C CA . LEU A 1 75 ? -3.576 -12.883 6.144 1.00 89.19 75 LEU A CA 1
ATOM 584 C C . LEU A 1 75 ? -4.295 -14.114 5.567 1.00 89.19 75 LEU A C 1
ATOM 586 O O . LEU A 1 75 ? -4.897 -14.929 6.281 1.00 89.19 75 LEU A O 1
ATOM 590 N N . GLY A 1 76 ? -4.260 -14.248 4.237 1.00 81.69 76 GLY A N 1
ATOM 591 C CA . GLY A 1 76 ? -4.817 -15.388 3.498 1.00 81.69 76 GLY A CA 1
ATOM 592 C C . GLY A 1 76 ? -4.319 -16.743 4.014 1.00 81.69 76 GLY A C 1
ATOM 593 O O . GLY A 1 76 ? -5.114 -17.664 4.186 1.00 81.69 76 GLY A O 1
ATOM 594 N N . ASP A 1 77 ? -3.039 -16.806 4.363 1.00 80.56 77 ASP A N 1
ATOM 595 C CA . ASP A 1 77 ? -2.317 -17.972 4.885 1.00 80.56 77 ASP A CA 1
ATOM 596 C C . ASP A 1 77 ? -2.561 -18.269 6.380 1.00 80.56 77 ASP A C 1
ATOM 598 O O . ASP A 1 77 ? -2.097 -19.282 6.904 1.00 80.56 77 ASP A O 1
ATOM 602 N N . GLY A 1 78 ? -3.310 -17.409 7.076 1.00 83.56 78 GLY A N 1
ATOM 603 C CA . GLY A 1 78 ? -3.621 -17.542 8.498 1.00 83.56 78 GLY A CA 1
ATOM 604 C C . GLY A 1 78 ? -2.609 -16.890 9.445 1.00 83.56 78 GLY A C 1
ATOM 605 O O . GLY A 1 78 ? -2.842 -16.920 10.662 1.00 83.56 78 GLY A O 1
ATOM 606 N N . ALA A 1 79 ? -1.539 -16.269 8.937 1.00 87.75 79 ALA A N 1
ATOM 607 C CA . ALA A 1 79 ? -0.608 -15.488 9.748 1.00 87.75 79 ALA A CA 1
ATOM 608 C C . ALA A 1 79 ? -1.334 -14.314 10.425 1.00 87.75 79 ALA A C 1
ATOM 610 O O . ALA A 1 79 ? -2.220 -13.697 9.834 1.00 87.75 79 ALA A O 1
ATOM 611 N N . ILE A 1 80 ? -0.987 -14.021 11.683 1.00 90.88 80 ILE A N 1
ATOM 612 C CA . ILE A 1 80 ? -1.576 -12.895 12.422 1.00 90.88 80 ILE A CA 1
ATOM 613 C C . ILE A 1 80 ? -0.980 -11.603 11.880 1.00 90.88 80 ILE A C 1
ATOM 615 O O . ILE A 1 80 ? 0.235 -11.419 11.921 1.00 90.88 80 ILE A O 1
ATOM 619 N N . TRP A 1 81 ? -1.844 -10.707 11.420 1.00 92.44 81 TRP A N 1
ATOM 620 C CA . TRP A 1 81 ? -1.450 -9.450 10.811 1.00 92.44 81 TRP A CA 1
ATOM 621 C C . TRP A 1 81 ? -2.470 -8.361 11.159 1.00 92.44 81 TRP A C 1
ATOM 623 O O . TRP A 1 81 ? -3.530 -8.301 10.543 1.00 92.44 81 TRP A O 1
ATOM 633 N N . PRO A 1 82 ? -2.207 -7.533 12.185 1.00 89.12 82 PRO A N 1
ATOM 634 C CA . PRO A 1 82 ? -3.189 -6.572 12.690 1.00 89.12 82 PRO A CA 1
ATOM 635 C C . PRO A 1 82 ? -3.194 -5.227 11.946 1.00 89.12 82 PRO A C 1
ATOM 637 O O . PRO A 1 82 ? -4.106 -4.434 12.152 1.00 89.12 82 PRO A O 1
ATOM 640 N N . MET A 1 83 ? -2.179 -4.941 11.120 1.00 91.56 83 MET A N 1
ATOM 641 C CA . MET A 1 83 ? -1.986 -3.632 10.481 1.00 91.56 83 MET A CA 1
ATOM 642 C C . MET A 1 83 ? -1.953 -3.757 8.954 1.00 91.56 83 MET A C 1
ATOM 644 O O . MET A 1 83 ? -1.029 -4.385 8.443 1.00 91.56 83 MET A O 1
ATOM 648 N N . PRO A 1 84 ? -2.894 -3.163 8.201 1.00 92.81 84 PRO A N 1
ATOM 649 C CA . PRO A 1 84 ? -2.865 -3.235 6.743 1.00 92.81 84 PRO A CA 1
ATOM 650 C C . PRO A 1 84 ? -1.653 -2.488 6.167 1.00 92.81 84 PRO A C 1
ATOM 652 O O . PRO A 1 84 ? -1.332 -1.384 6.610 1.00 92.81 84 PRO A O 1
ATOM 655 N N . ILE A 1 85 ? -0.999 -3.096 5.173 1.00 93.06 85 ILE A N 1
ATOM 656 C CA . ILE A 1 85 ? 0.105 -2.495 4.408 1.00 93.06 85 ILE A CA 1
ATOM 657 C C . ILE A 1 85 ? -0.408 -2.230 2.994 1.00 93.06 85 ILE A C 1
ATOM 659 O O . ILE A 1 85 ? -0.597 -3.157 2.207 1.00 93.06 85 ILE A O 1
ATOM 663 N N . VAL A 1 86 ? -0.681 -0.963 2.694 1.00 93.00 86 VAL A N 1
ATOM 664 C CA . VAL A 1 86 ? -1.355 -0.519 1.466 1.00 93.00 86 VAL A CA 1
ATOM 665 C C . VAL A 1 86 ? -0.598 0.645 0.841 1.00 93.00 86 VAL A C 1
ATOM 667 O O . VAL A 1 86 ? 0.027 1.432 1.552 1.00 93.00 86 VAL A O 1
ATOM 670 N N . LEU A 1 87 ? -0.674 0.765 -0.484 1.00 94.94 87 LEU A N 1
ATOM 671 C CA . LEU A 1 87 ? -0.148 1.917 -1.207 1.00 94.94 87 LEU A CA 1
ATOM 672 C C . LEU A 1 87 ? -1.285 2.902 -1.477 1.00 94.94 87 LEU A C 1
ATOM 674 O O . LEU A 1 87 ? -2.203 2.597 -2.235 1.00 94.94 87 LEU A O 1
ATOM 678 N N . ASP A 1 88 ? -1.228 4.085 -0.873 1.00 94.44 88 ASP A N 1
ATOM 679 C CA . ASP A 1 88 ? -2.198 5.149 -1.121 1.00 94.44 88 ASP A CA 1
ATOM 680 C C . ASP A 1 88 ? -1.769 6.084 -2.259 1.00 94.44 88 ASP A C 1
ATOM 682 O O . ASP A 1 88 ? -0.627 6.540 -2.341 1.00 94.44 88 ASP A O 1
ATOM 686 N N . VAL A 1 89 ? -2.714 6.383 -3.148 1.00 94.31 89 VAL A N 1
ATOM 687 C CA . VAL A 1 89 ? -2.505 7.231 -4.322 1.00 94.31 89 VAL A CA 1
ATOM 688 C C . VAL A 1 89 ? -3.591 8.292 -4.435 1.00 94.31 89 VAL A C 1
ATOM 690 O O . VAL A 1 89 ? -4.736 8.129 -3.993 1.00 94.31 89 VAL A O 1
ATOM 693 N N . ASN A 1 90 ? -3.243 9.411 -5.068 1.00 93.50 90 ASN A N 1
ATOM 694 C CA . ASN A 1 90 ? -4.209 10.460 -5.355 1.00 93.50 90 ASN A CA 1
ATOM 695 C C . ASN A 1 90 ? -5.270 9.989 -6.375 1.00 93.50 90 ASN A C 1
ATOM 697 O O . ASN A 1 90 ? -5.070 9.048 -7.145 1.00 93.50 90 ASN A O 1
ATOM 701 N N . LYS A 1 91 ? -6.419 10.676 -6.399 1.00 91.94 91 LYS A N 1
ATOM 702 C CA . LYS A 1 91 ? -7.539 10.317 -7.285 1.00 91.94 91 LYS A CA 1
ATOM 703 C C . LYS A 1 91 ? -7.167 10.383 -8.771 1.00 91.94 91 LYS A C 1
ATOM 705 O O . LYS A 1 91 ? -7.564 9.509 -9.527 1.00 91.94 91 LYS A O 1
ATOM 710 N N . SER A 1 92 ? -6.401 11.393 -9.182 1.00 92.62 92 SER A N 1
ATOM 711 C CA . SER A 1 92 ? -5.991 11.569 -10.582 1.00 92.62 92 SER A CA 1
ATOM 712 C C . SER A 1 92 ? -5.125 10.418 -11.098 1.00 92.62 92 SER A C 1
ATOM 714 O O . SER A 1 92 ? -5.267 9.998 -12.243 1.00 92.62 92 SER A O 1
ATOM 716 N N . LEU A 1 93 ? -4.246 9.888 -10.250 1.00 91.88 93 LEU A N 1
ATOM 717 C CA . LEU A 1 93 ? -3.389 8.763 -10.579 1.00 91.88 93 LEU A CA 1
ATOM 718 C C . LEU A 1 93 ? -4.208 7.473 -10.595 1.00 91.88 93 LEU A C 1
ATOM 720 O O . LEU A 1 93 ? -4.124 6.732 -11.565 1.00 91.88 93 LEU A O 1
ATOM 724 N N . ALA A 1 94 ? -5.074 7.257 -9.597 1.00 91.75 94 ALA A N 1
ATOM 725 C CA . ALA A 1 94 ? -5.983 6.109 -9.568 1.00 91.75 94 ALA A CA 1
ATOM 726 C C . ALA A 1 94 ? -6.865 6.006 -10.827 1.00 91.75 94 ALA A C 1
ATOM 728 O O . ALA A 1 94 ? -7.105 4.908 -11.310 1.00 91.75 94 ALA A O 1
ATOM 729 N N . GLU A 1 95 ? -7.320 7.136 -11.379 1.00 91.31 95 GLU A N 1
ATOM 730 C CA . GLU A 1 95 ? -8.106 7.182 -12.625 1.00 91.31 95 GLU A CA 1
ATOM 731 C C . GLU A 1 95 ? -7.288 6.869 -13.887 1.00 91.31 95 GLU A C 1
ATOM 733 O O . GLU A 1 95 ? -7.856 6.484 -14.908 1.00 91.31 95 GLU A O 1
ATOM 738 N N . THR A 1 96 ? -5.968 7.053 -13.832 1.00 90.69 96 THR A N 1
ATOM 739 C CA . THR A 1 96 ? -5.054 6.791 -14.955 1.00 90.69 96 THR A CA 1
ATOM 740 C C . THR A 1 96 ? -4.569 5.340 -14.960 1.00 90.69 96 THR A C 1
ATOM 742 O O . THR A 1 96 ? -4.214 4.802 -16.008 1.00 90.69 96 THR A O 1
ATOM 745 N N . LEU A 1 97 ? -4.537 4.709 -13.787 1.00 89.81 97 LEU A N 1
ATOM 746 C CA . LEU A 1 97 ? -4.071 3.342 -13.614 1.00 89.81 97 LEU A CA 1
ATOM 747 C C . LEU A 1 97 ? -5.130 2.326 -14.054 1.00 89.81 97 LEU A C 1
ATOM 749 O O . LEU A 1 97 ? -6.333 2.528 -13.895 1.00 89.81 97 LEU A O 1
ATOM 753 N N . ALA A 1 98 ? -4.656 1.197 -14.574 1.00 88.19 98 ALA A N 1
ATOM 754 C CA . ALA A 1 98 ? -5.479 0.050 -14.920 1.00 88.19 98 ALA A CA 1
ATOM 755 C C . ALA A 1 98 ? -4.864 -1.225 -14.318 1.00 88.19 98 ALA A C 1
ATOM 757 O O . ALA A 1 98 ? -3.635 -1.352 -14.322 1.00 88.19 98 ALA A O 1
ATOM 758 N N . PRO A 1 99 ? -5.690 -2.175 -13.842 1.00 89.00 99 PRO A N 1
ATOM 759 C CA . PRO A 1 99 ? -5.227 -3.512 -13.480 1.00 89.00 99 PRO A CA 1
ATOM 760 C C . PRO A 1 99 ? -4.424 -4.167 -14.612 1.00 89.00 99 PRO A C 1
ATOM 762 O O . PRO A 1 99 ? -4.821 -4.103 -15.778 1.00 89.00 99 PRO A O 1
ATOM 765 N N . GLY A 1 100 ? -3.303 -4.797 -14.269 1.00 85.25 100 GLY A N 1
ATOM 766 C CA . GLY A 1 100 ? -2.333 -5.386 -15.194 1.00 85.25 100 GLY A CA 1
ATOM 767 C C . GLY A 1 100 ? -1.299 -4.403 -15.758 1.00 85.25 100 GLY A C 1
ATOM 768 O O . GLY A 1 100 ? -0.472 -4.810 -16.572 1.00 85.25 100 GLY A O 1
ATOM 769 N N . GLY A 1 101 ? -1.345 -3.125 -15.370 1.00 85.88 101 GLY A N 1
ATOM 770 C CA . GLY A 1 101 ? -0.330 -2.128 -15.713 1.00 85.88 101 GLY A CA 1
ATOM 771 C C . GLY A 1 101 ? 0.780 -2.028 -14.665 1.00 85.88 101 GLY A C 1
ATOM 772 O O . GLY A 1 101 ? 0.569 -2.340 -13.496 1.00 85.88 101 GLY A O 1
ATOM 773 N N . GLY A 1 102 ? 1.951 -1.538 -15.075 1.00 87.81 102 GLY A N 1
ATOM 774 C CA . GLY A 1 102 ? 3.034 -1.194 -14.155 1.00 87.81 102 GLY A CA 1
ATOM 775 C C . GLY A 1 102 ? 2.869 0.212 -13.572 1.00 87.81 102 GLY A C 1
ATOM 776 O O . GLY A 1 102 ? 2.401 1.128 -14.252 1.00 87.81 102 GLY A O 1
ATOM 777 N N . LEU A 1 103 ? 3.288 0.394 -12.321 1.00 90.69 103 LEU A N 1
ATOM 778 C CA . LEU A 1 103 ? 3.405 1.681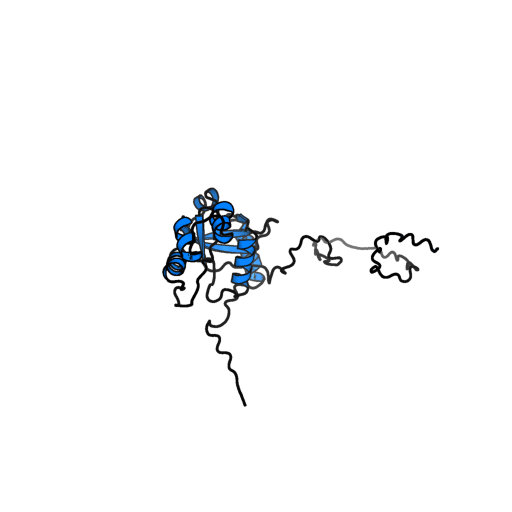 -11.640 1.00 90.69 103 LEU A CA 1
ATOM 779 C C . LEU A 1 103 ? 4.841 1.856 -11.136 1.00 90.69 103 LEU A C 1
ATOM 781 O O . LEU A 1 103 ? 5.333 1.062 -10.335 1.00 90.69 103 LEU A O 1
ATOM 785 N N . ALA A 1 104 ? 5.517 2.915 -11.580 1.00 90.56 104 ALA A N 1
ATOM 786 C CA . ALA A 1 104 ? 6.860 3.240 -11.116 1.00 90.56 104 ALA A CA 1
ATOM 787 C C . ALA A 1 104 ? 6.790 3.969 -9.766 1.00 90.56 104 ALA A C 1
ATOM 789 O O . ALA A 1 104 ? 6.231 5.061 -9.667 1.00 90.56 104 ALA A O 1
ATOM 790 N N . LEU A 1 105 ? 7.376 3.383 -8.725 1.00 90.88 105 LEU A N 1
ATOM 791 C CA . LEU A 1 105 ? 7.454 3.972 -7.391 1.00 90.88 105 LEU A CA 1
ATOM 792 C C . LEU A 1 105 ? 8.742 4.782 -7.265 1.00 90.88 105 LEU A C 1
ATOM 794 O O . LEU A 1 105 ? 9.834 4.247 -7.462 1.00 90.88 105 LEU A O 1
ATOM 798 N N . GLN A 1 106 ? 8.617 6.064 -6.939 1.00 89.88 106 GLN A N 1
ATOM 799 C CA . GLN A 1 106 ? 9.728 7.007 -6.860 1.00 89.88 106 GLN A CA 1
ATOM 800 C C . GLN A 1 106 ? 9.909 7.561 -5.449 1.00 89.88 106 GLN A C 1
ATOM 802 O O . GLN A 1 106 ? 8.947 7.653 -4.689 1.00 89.88 106 GLN A O 1
ATOM 807 N N . ASP A 1 107 ? 11.125 7.973 -5.109 1.00 87.69 107 ASP A N 1
ATOM 808 C CA . ASP A 1 107 ? 11.349 8.846 -3.959 1.00 87.69 107 ASP A CA 1
ATOM 809 C C . ASP A 1 107 ? 10.992 10.315 -4.278 1.00 87.69 107 ASP A C 1
ATOM 811 O O . ASP A 1 107 ? 10.585 10.670 -5.387 1.00 87.69 107 ASP A O 1
ATOM 815 N N . ASP A 1 108 ? 11.137 11.184 -3.282 1.00 86.06 108 ASP A N 1
ATOM 816 C CA . ASP A 1 108 ? 10.966 12.641 -3.401 1.00 86.06 108 ASP A CA 1
ATOM 817 C C . ASP A 1 108 ? 12.035 13.336 -4.275 1.00 86.06 108 ASP A C 1
ATOM 819 O O . ASP A 1 108 ? 11.838 14.486 -4.669 1.00 86.06 108 ASP A O 1
ATOM 823 N N . GLU A 1 109 ? 13.144 12.663 -4.601 1.00 83.69 109 GLU A N 1
ATOM 824 C CA . GLU A 1 109 ? 14.175 13.128 -5.535 1.00 83.69 109 GLU A CA 1
ATOM 825 C C . GLU A 1 109 ? 13.830 12.749 -6.990 1.00 83.69 109 GLU A C 1
ATOM 827 O O . GLU A 1 109 ? 14.489 13.210 -7.925 1.00 83.69 109 GLU A O 1
ATOM 832 N N . GLY A 1 110 ? 12.767 11.960 -7.198 1.00 81.75 110 GLY A N 1
ATOM 833 C CA . GLY A 1 110 ? 12.304 11.482 -8.503 1.00 81.75 110 GLY A CA 1
ATOM 834 C C . GLY A 1 110 ? 13.016 10.214 -8.975 1.00 81.75 110 GLY A C 1
ATOM 835 O O . GLY A 1 110 ? 12.941 9.843 -10.150 1.00 81.75 110 GLY A O 1
ATOM 836 N N . PHE A 1 111 ? 13.731 9.535 -8.084 1.00 83.12 111 PHE A N 1
ATOM 837 C CA . PHE A 1 111 ? 14.435 8.307 -8.390 1.00 83.12 111 PHE A CA 1
ATOM 838 C C . PHE A 1 111 ? 13.505 7.104 -8.290 1.00 83.12 111 PHE A C 1
ATOM 840 O O . PHE A 1 111 ? 12.842 6.906 -7.278 1.00 83.12 111 PHE A O 1
ATOM 847 N N . THR A 1 112 ? 13.462 6.272 -9.333 1.00 85.38 112 THR A N 1
ATOM 848 C CA . THR A 1 112 ? 12.623 5.063 -9.337 1.00 85.38 112 THR A CA 1
ATOM 849 C C . THR A 1 112 ? 13.240 3.986 -8.450 1.00 85.38 112 THR A C 1
ATOM 851 O O . THR A 1 112 ? 14.322 3.478 -8.746 1.00 85.38 112 THR A O 1
ATOM 854 N N . LEU A 1 113 ? 12.536 3.649 -7.369 1.00 85.00 113 LEU A N 1
ATOM 855 C CA . LEU A 1 113 ? 12.941 2.656 -6.380 1.00 85.00 113 LEU A CA 1
ATOM 856 C C . LEU A 1 113 ? 12.512 1.254 -6.800 1.00 85.00 113 LEU A C 1
ATOM 858 O O . LEU A 1 113 ? 13.312 0.324 -6.765 1.00 85.00 113 LEU A O 1
ATOM 862 N N . ALA A 1 114 ? 11.252 1.110 -7.206 1.00 86.62 114 ALA A N 1
ATOM 863 C CA . ALA A 1 114 ? 10.664 -0.164 -7.588 1.00 86.62 114 ALA A CA 1
ATOM 864 C C . ALA A 1 114 ? 9.566 0.028 -8.636 1.00 86.62 114 ALA A C 1
ATOM 866 O O . ALA A 1 114 ? 9.030 1.125 -8.794 1.00 86.62 114 ALA A O 1
ATOM 867 N N . VAL A 1 115 ? 9.215 -1.049 -9.331 1.00 87.44 115 VAL A N 1
ATOM 868 C CA . VAL A 1 115 ? 8.020 -1.110 -10.180 1.00 87.44 115 VAL A CA 1
ATOM 869 C C . VAL A 1 115 ? 7.019 -2.045 -9.521 1.00 87.44 115 VAL A C 1
ATOM 871 O O . VAL A 1 115 ? 7.387 -3.152 -9.138 1.00 87.44 115 VAL A O 1
ATOM 874 N N . LEU A 1 116 ? 5.785 -1.573 -9.358 1.00 90.38 116 LEU A N 1
ATOM 875 C CA . LEU A 1 116 ? 4.659 -2.337 -8.837 1.00 90.38 116 LEU A CA 1
ATOM 876 C C . LEU A 1 116 ? 3.765 -2.775 -9.996 1.00 90.38 116 LEU A C 1
ATOM 878 O O . LEU A 1 116 ? 3.327 -1.927 -10.773 1.00 90.38 116 LEU A O 1
ATOM 882 N N . ASP A 1 117 ? 3.441 -4.060 -10.066 1.00 90.25 117 ASP A N 1
ATOM 883 C CA . ASP A 1 117 ? 2.396 -4.550 -10.960 1.00 90.25 117 ASP A CA 1
ATOM 884 C C . ASP A 1 117 ? 1.034 -4.325 -10.299 1.00 90.25 117 ASP A C 1
ATOM 886 O O . ASP A 1 117 ? 0.745 -4.859 -9.230 1.00 90.25 117 ASP A O 1
ATOM 890 N N . VAL A 1 118 ? 0.204 -3.475 -10.902 1.00 92.94 118 VAL A N 1
ATOM 891 C CA . VAL A 1 118 ? -1.086 -3.083 -10.332 1.00 92.94 118 VAL A CA 1
ATOM 892 C C . VAL A 1 118 ? -2.096 -4.202 -10.539 1.00 92.94 118 VAL A C 1
ATOM 894 O O . VAL A 1 118 ? -2.453 -4.518 -11.670 1.00 92.94 118 VAL A O 1
ATOM 897 N N . GLU A 1 119 ? -2.609 -4.766 -9.453 1.00 92.19 119 GLU A N 1
ATOM 898 C CA . GLU A 1 119 ? -3.643 -5.804 -9.494 1.00 92.19 119 GLU A CA 1
ATOM 899 C C . GLU A 1 119 ? -5.024 -5.213 -9.229 1.00 92.19 119 GLU A C 1
ATOM 901 O O . GLU A 1 119 ? -5.953 -5.433 -10.001 1.00 92.19 119 GLU A O 1
ATOM 906 N N . ASP A 1 120 ? -5.134 -4.399 -8.179 1.00 92.88 120 ASP A N 1
ATOM 907 C CA . ASP A 1 120 ? -6.401 -3.859 -7.701 1.00 92.88 120 ASP A CA 1
ATOM 908 C C . ASP A 1 120 ? -6.283 -2.373 -7.367 1.00 92.88 120 ASP A C 1
ATOM 910 O O . ASP A 1 120 ? -5.278 -1.904 -6.834 1.00 92.88 120 ASP A O 1
ATOM 914 N N . ILE A 1 121 ? -7.354 -1.625 -7.637 1.00 94.44 121 ILE A N 1
ATOM 915 C CA . ILE A 1 121 ? -7.478 -0.207 -7.287 1.00 94.44 121 ILE A CA 1
ATOM 916 C C . ILE A 1 121 ? -8.855 -0.005 -6.662 1.00 94.44 121 ILE A C 1
ATOM 918 O O . ILE A 1 121 ? -9.878 -0.296 -7.287 1.00 94.44 121 ILE A O 1
ATOM 922 N N . TRP A 1 122 ? -8.916 0.497 -5.429 1.00 95.50 122 TRP A N 1
ATOM 923 C CA . TRP A 1 122 ? -10.193 0.704 -4.743 1.00 95.50 122 TRP A CA 1
ATOM 924 C C . TRP A 1 122 ? -10.178 1.908 -3.807 1.00 95.50 122 TRP A C 1
ATOM 926 O O . TRP A 1 122 ? -9.135 2.431 -3.424 1.00 95.50 122 TRP A O 1
ATOM 936 N N . LYS A 1 123 ? -11.379 2.353 -3.424 1.00 95.62 123 LYS A N 1
ATOM 937 C CA . LYS A 1 123 ? -11.578 3.386 -2.407 1.00 95.62 123 LYS A CA 1
ATOM 938 C C . LYS A 1 123 ? -12.002 2.734 -1.082 1.00 95.62 123 LYS A C 1
ATOM 940 O O . LYS A 1 123 ? -13.110 2.195 -1.023 1.00 95.62 123 LYS A O 1
ATOM 945 N N . PRO A 1 124 ? -11.161 2.758 -0.036 1.00 94.31 124 PRO A N 1
ATOM 946 C CA . PRO A 1 124 ? -11.489 2.212 1.279 1.00 94.31 124 PRO A CA 1
ATOM 947 C C . PRO A 1 124 ? -12.448 3.123 2.062 1.00 94.31 124 PRO A C 1
ATOM 949 O O . PRO A 1 124 ? -12.514 4.337 1.848 1.00 94.31 124 PRO A O 1
ATOM 952 N N . ASP A 1 125 ? -13.146 2.546 3.044 1.00 94.44 125 ASP A N 1
ATOM 953 C CA . ASP A 1 125 ? -13.804 3.318 4.101 1.00 94.44 125 ASP A CA 1
ATOM 954 C C . ASP A 1 125 ? -12.817 3.546 5.257 1.00 94.44 125 ASP A C 1
ATOM 956 O O . ASP A 1 125 ? -12.674 2.718 6.160 1.00 94.44 125 ASP A O 1
ATOM 960 N N . LYS A 1 126 ? -12.151 4.704 5.239 1.00 93.19 126 LYS A N 1
ATOM 961 C CA . LYS A 1 126 ? -11.173 5.109 6.263 1.00 93.19 126 LYS A CA 1
ATOM 962 C C . LYS A 1 126 ? -11.756 5.159 7.677 1.00 93.19 126 LYS A C 1
ATOM 964 O O . LYS A 1 126 ? -11.031 4.960 8.647 1.00 93.19 126 LYS A O 1
ATOM 969 N N . ARG A 1 127 ? -13.061 5.419 7.836 1.00 93.94 127 ARG A N 1
ATOM 970 C CA . ARG A 1 127 ? -13.687 5.427 9.168 1.00 93.94 127 ARG A CA 1
ATOM 971 C C . ARG A 1 127 ? -13.810 4.009 9.706 1.00 93.94 127 ARG A C 1
ATOM 973 O O . ARG A 1 127 ? -13.495 3.783 10.872 1.00 93.94 127 ARG A O 1
ATOM 980 N N . ARG A 1 128 ? -14.219 3.072 8.849 1.00 94.50 128 ARG A N 1
ATOM 981 C CA . ARG A 1 128 ? -14.261 1.646 9.179 1.00 94.50 128 ARG A CA 1
ATOM 982 C C . ARG A 1 128 ? -12.870 1.113 9.517 1.00 94.50 128 ARG A C 1
ATOM 984 O O . ARG A 1 128 ? -12.723 0.391 10.499 1.00 94.50 128 ARG A O 1
ATOM 991 N N . GLU A 1 129 ? -11.859 1.492 8.738 1.00 94.56 129 GLU A N 1
ATOM 992 C CA . GLU A 1 129 ? -10.463 1.142 9.018 1.00 94.56 129 GLU A CA 1
ATOM 993 C C . GLU A 1 129 ? -10.016 1.687 10.379 1.00 94.56 129 GLU A C 1
ATOM 995 O O . GLU A 1 129 ? -9.503 0.929 11.199 1.00 94.56 129 GLU A O 1
ATOM 1000 N N . ALA A 1 130 ? -10.293 2.962 10.674 1.00 94.44 130 ALA A N 1
ATOM 1001 C CA . ALA A 1 130 ? -9.926 3.569 11.950 1.00 94.44 130 ALA A CA 1
ATOM 1002 C C . ALA A 1 130 ? -10.533 2.838 13.157 1.00 94.44 130 ALA A C 1
ATOM 1004 O O . ALA A 1 130 ? -9.839 2.531 14.127 1.00 94.44 130 ALA A O 1
ATOM 1005 N N . GLU A 1 131 ? -11.823 2.512 13.082 1.00 94.69 131 GLU A N 1
ATOM 1006 C CA . GLU A 1 131 ? -12.524 1.800 14.148 1.00 94.69 131 GLU A CA 1
ATOM 1007 C C . GLU A 1 131 ? -11.968 0.387 14.364 1.00 94.69 131 GLU A C 1
ATOM 1009 O O . GLU A 1 131 ? -11.798 -0.042 15.502 1.00 94.69 131 GLU A O 1
ATOM 1014 N N . LYS A 1 132 ? -11.656 -0.334 13.285 1.00 93.94 132 LYS A N 1
ATOM 1015 C CA . LYS A 1 132 ? -11.201 -1.728 13.359 1.00 93.94 132 LYS A CA 1
ATOM 1016 C C . LYS A 1 132 ? -9.728 -1.870 13.727 1.00 93.94 132 LYS A C 1
ATOM 1018 O O . LYS A 1 132 ? -9.391 -2.755 14.507 1.00 93.94 132 LYS A O 1
ATOM 1023 N N . VAL A 1 133 ? -8.873 -1.004 13.189 1.00 93.00 133 VAL A N 1
ATOM 1024 C CA . VAL A 1 133 ? -7.417 -1.067 13.378 1.00 93.00 133 VAL A CA 1
ATOM 1025 C C . VAL A 1 133 ? -6.996 -0.337 14.653 1.00 93.00 133 VAL A C 1
ATOM 1027 O O . VAL A 1 133 ? -6.218 -0.868 15.442 1.00 93.00 133 VAL A O 1
ATOM 1030 N N . TYR A 1 134 ? -7.526 0.866 14.892 1.00 92.38 134 TYR A N 1
ATOM 1031 C CA . TYR A 1 134 ? -7.136 1.696 16.039 1.00 92.38 134 TYR A CA 1
ATOM 1032 C C . TYR A 1 134 ? -8.128 1.635 17.208 1.00 92.38 134 TYR A C 1
ATOM 1034 O O . TYR A 1 134 ? -7.843 2.181 18.274 1.00 92.38 134 TYR A O 1
ATOM 1042 N N . GLY A 1 135 ? -9.296 1.006 17.037 1.00 93.00 135 GLY A N 1
ATOM 1043 C CA . GLY A 1 135 ? -10.327 0.935 18.080 1.00 93.00 135 GLY A CA 1
ATOM 1044 C C . GLY A 1 135 ? -11.033 2.269 18.352 1.00 93.00 135 GLY A C 1
ATOM 1045 O O . GLY A 1 135 ? -11.785 2.383 19.317 1.00 93.00 135 GLY A O 1
ATOM 1046 N N . THR A 1 136 ? -10.772 3.304 17.548 1.00 93.62 136 THR A N 1
ATOM 1047 C CA . THR A 1 136 ? -11.322 4.650 17.729 1.00 93.62 136 THR A CA 1
ATOM 1048 C C . THR A 1 136 ? -11.371 5.402 16.407 1.00 93.62 136 THR A C 1
ATOM 1050 O O . THR A 1 136 ? -10.543 5.198 15.526 1.00 93.62 136 THR A O 1
ATOM 1053 N N . THR A 1 137 ? -12.324 6.322 16.281 1.00 93.69 137 THR A N 1
ATOM 1054 C CA . THR A 1 137 ? -12.424 7.255 15.149 1.00 93.69 137 THR A CA 1
ATOM 1055 C C . THR A 1 137 ? -11.995 8.675 15.526 1.00 93.69 137 THR A C 1
ATOM 1057 O O . THR A 1 137 ? -12.166 9.598 14.731 1.00 93.69 137 THR A O 1
ATOM 1060 N N . SER A 1 138 ? -11.487 8.886 16.747 1.00 94.50 138 SER A N 1
ATOM 1061 C CA . SER A 1 138 ? -11.050 10.208 17.206 1.00 94.50 138 SER A CA 1
ATOM 1062 C C . SER A 1 138 ? -9.732 10.614 16.548 1.00 94.50 138 SER A C 1
ATOM 1064 O O . SER A 1 138 ? -8.730 9.912 16.670 1.00 94.50 138 SER A O 1
ATOM 1066 N N . GLN A 1 139 ? -9.704 11.796 15.926 1.00 92.62 139 GLN A N 1
ATOM 1067 C CA . GLN A 1 139 ? -8.491 12.390 15.345 1.00 92.62 139 GLN A CA 1
ATOM 1068 C C . GLN A 1 139 ? -7.483 12.871 16.409 1.00 92.62 139 GLN A C 1
ATOM 1070 O O . GLN A 1 139 ? -6.393 13.344 16.083 1.00 92.62 139 GLN A O 1
ATOM 1075 N N . GLU A 1 140 ? -7.804 12.747 17.700 1.00 94.31 140 GLU A N 1
ATOM 1076 C CA . GLU A 1 140 ? -6.813 12.881 18.772 1.00 94.31 140 GLU A CA 1
ATOM 1077 C C . GLU A 1 140 ? -5.785 11.744 18.730 1.00 94.31 140 GLU A C 1
ATOM 1079 O O . GLU A 1 140 ? -4.627 11.956 19.086 1.00 94.31 140 GLU A O 1
ATOM 1084 N N . HIS A 1 141 ? -6.178 10.560 18.242 1.00 93.81 141 HIS A N 1
ATOM 1085 C CA . HIS A 1 141 ? -5.260 9.447 18.046 1.00 93.81 141 HIS A CA 1
ATOM 1086 C C . HIS A 1 141 ? -4.358 9.713 16.827 1.00 93.81 141 HIS A C 1
ATOM 1088 O O . HIS A 1 141 ? -4.877 9.893 15.720 1.00 93.81 141 HIS A O 1
ATOM 1094 N N . PRO A 1 142 ? -3.019 9.685 16.969 1.00 92.38 142 PRO A N 1
ATOM 1095 C CA . PRO A 1 142 ? -2.103 10.050 15.887 1.00 92.38 142 PRO A CA 1
ATOM 1096 C C . PRO A 1 142 ? -2.250 9.150 14.653 1.00 92.38 142 PRO A C 1
ATOM 1098 O O . PRO A 1 142 ? -2.196 9.644 13.533 1.00 92.38 142 PRO A O 1
ATOM 1101 N N . GLY A 1 143 ? -2.519 7.851 14.840 1.00 89.25 143 GLY A N 1
ATOM 1102 C CA . GLY A 1 143 ? -2.749 6.928 13.721 1.00 89.25 143 GLY A CA 1
ATOM 1103 C C . GLY A 1 143 ? -4.040 7.213 12.949 1.00 89.25 143 GLY A C 1
ATOM 1104 O O . GLY A 1 143 ? -4.065 7.099 11.729 1.00 89.25 143 GLY A O 1
ATOM 1105 N N . VAL A 1 144 ? -5.093 7.655 13.646 1.00 93.56 144 VAL A N 1
ATOM 1106 C CA . VAL A 1 144 ? -6.365 8.016 13.002 1.00 93.56 144 VAL A CA 1
ATOM 1107 C C . VAL A 1 144 ? -6.208 9.344 12.275 1.00 93.56 144 VAL A C 1
ATOM 1109 O O . VAL A 1 144 ? -6.683 9.490 11.156 1.00 93.56 144 VAL A O 1
ATOM 1112 N N . ARG A 1 145 ? -5.499 10.302 12.881 1.00 94.69 145 ARG A N 1
ATOM 1113 C CA . ARG A 1 145 ? -5.190 11.582 12.246 1.00 94.69 145 ARG A CA 1
ATOM 1114 C C . ARG A 1 145 ? -4.442 11.392 10.931 1.00 94.69 145 ARG A C 1
ATOM 1116 O O . ARG A 1 145 ? -4.925 11.861 9.910 1.00 94.69 145 ARG A O 1
ATOM 1123 N N . ALA A 1 146 ? -3.348 10.630 10.945 1.00 91.56 146 ALA A N 1
ATOM 1124 C CA . ALA A 1 146 ? -2.565 10.349 9.743 1.00 91.56 146 ALA A CA 1
ATOM 1125 C C . ALA A 1 146 ? -3.403 9.671 8.642 1.00 91.56 146 ALA A C 1
ATOM 1127 O O . ALA A 1 146 ? -3.258 9.988 7.465 1.00 91.56 146 ALA A O 1
ATOM 1128 N N . LEU A 1 147 ? -4.336 8.785 9.011 1.00 92.25 147 LEU A N 1
ATOM 1129 C CA . LEU A 1 147 ? -5.242 8.134 8.058 1.00 92.25 147 LEU A CA 1
ATOM 1130 C C . LEU A 1 147 ? -6.173 9.117 7.327 1.00 92.25 147 LEU A C 1
ATOM 1132 O O . LEU A 1 147 ? -6.521 8.893 6.166 1.00 92.25 147 LEU A O 1
ATOM 1136 N N . PHE A 1 148 ? -6.590 10.196 7.990 1.00 92.06 148 PHE A N 1
ATOM 1137 C CA . PHE A 1 148 ? -7.475 11.200 7.397 1.00 92.06 148 PHE A CA 1
ATOM 1138 C C . PHE A 1 148 ? -6.734 12.384 6.764 1.00 92.06 148 PHE A C 1
ATOM 1140 O O . PHE A 1 148 ? -7.254 12.945 5.803 1.00 92.06 148 PHE A O 1
ATOM 1147 N N . GLU A 1 149 ? -5.572 12.768 7.294 1.00 92.31 149 GLU A N 1
ATOM 1148 C CA . GLU A 1 149 ? -4.824 13.958 6.863 1.00 92.31 149 GLU A CA 1
ATOM 1149 C C . GLU A 1 149 ? -3.723 13.641 5.843 1.00 92.31 149 GLU A C 1
ATOM 1151 O O . GLU A 1 149 ? -3.600 14.361 4.853 1.00 92.31 149 GLU A O 1
ATOM 1156 N N . ASP A 1 150 ? -2.957 12.566 6.057 1.00 89.44 150 ASP A N 1
ATOM 1157 C CA . ASP A 1 150 ? -1.746 12.275 5.275 1.00 89.44 150 ASP A CA 1
ATOM 1158 C C . ASP A 1 150 ? -1.993 11.245 4.164 1.00 89.44 150 ASP A C 1
ATOM 1160 O O . ASP A 1 150 ? -1.381 11.310 3.099 1.00 89.44 150 ASP A O 1
ATOM 1164 N N . ILE A 1 151 ? -2.876 10.275 4.417 1.00 91.62 151 ILE A N 1
ATOM 1165 C CA . ILE A 1 151 ? -3.154 9.161 3.502 1.00 91.62 151 ILE A CA 1
ATOM 1166 C C . ILE A 1 151 ? -4.170 9.585 2.436 1.00 91.62 151 ILE A C 1
ATOM 1168 O O . ILE A 1 151 ? -5.231 10.134 2.745 1.00 91.62 151 ILE A O 1
ATOM 1172 N N . HIS A 1 152 ? -3.902 9.263 1.171 1.00 93.75 152 HIS A N 1
ATOM 1173 C CA . HIS A 1 152 ? -4.803 9.559 0.056 1.00 93.75 152 HIS A CA 1
ATOM 1174 C C . HIS A 1 152 ? -6.059 8.667 0.026 1.00 93.75 152 HIS A C 1
ATOM 1176 O O . HIS A 1 152 ? -6.248 7.755 0.824 1.00 93.75 152 HIS A O 1
ATOM 1182 N N . ASP A 1 153 ? -6.996 8.987 -0.864 1.00 92.94 153 ASP A N 1
ATOM 1183 C CA . ASP A 1 153 ? -8.343 8.404 -0.877 1.00 92.94 153 ASP A CA 1
ATOM 1184 C C . ASP A 1 153 ? -8.470 7.057 -1.590 1.00 92.94 153 ASP A C 1
ATOM 1186 O O . ASP A 1 153 ? -9.518 6.426 -1.466 1.00 92.94 153 ASP A O 1
ATOM 1190 N N . HIS A 1 154 ? -7.473 6.654 -2.374 1.00 94.75 154 HIS A N 1
ATOM 1191 C CA . HIS A 1 154 ? -7.507 5.415 -3.147 1.00 94.75 154 HIS A CA 1
A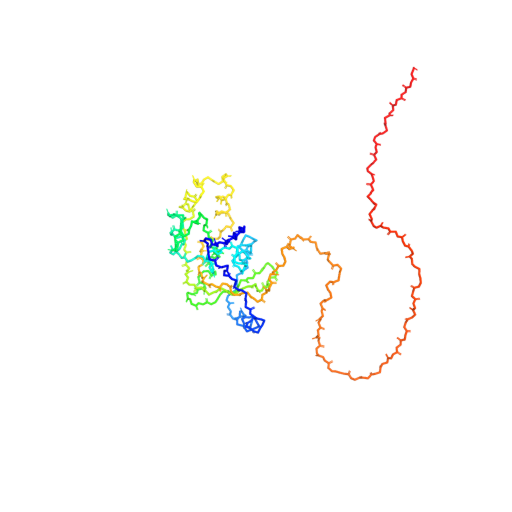TOM 1192 C C . HIS A 1 154 ? -6.309 4.562 -2.770 1.00 94.75 154 HIS A C 1
ATOM 1194 O O . HIS A 1 154 ? -5.210 5.089 -2.605 1.00 94.75 154 HIS A O 1
ATOM 1200 N N . TYR A 1 155 ? -6.536 3.261 -2.645 1.00 95.56 155 TYR A N 1
ATOM 1201 C CA . TYR A 1 155 ? -5.499 2.269 -2.412 1.00 95.56 155 TYR A CA 1
ATOM 1202 C C . TYR A 1 155 ? -5.246 1.477 -3.687 1.00 95.56 155 TYR A C 1
ATOM 1204 O O . TYR A 1 155 ? -6.168 1.221 -4.468 1.00 95.56 155 TYR A O 1
ATOM 1212 N N . VAL A 1 156 ? -3.984 1.113 -3.874 1.00 94.81 156 VAL A N 1
ATOM 1213 C CA . VAL A 1 156 ? -3.500 0.272 -4.961 1.00 94.81 156 VAL A CA 1
ATOM 1214 C C . VAL A 1 156 ? -2.852 -0.961 -4.348 1.00 94.81 156 VAL A C 1
ATOM 1216 O O . VAL A 1 156 ? -1.982 -0.853 -3.482 1.00 94.81 156 VAL A O 1
ATOM 1219 N N . GLY A 1 157 ? -3.308 -2.124 -4.792 1.00 92.38 157 GLY A N 1
ATOM 1220 C CA . GLY A 1 157 ? -2.759 -3.425 -4.440 1.00 92.38 157 GLY A CA 1
ATOM 1221 C C . GLY A 1 157 ? -1.981 -3.998 -5.612 1.00 92.38 157 GLY A C 1
ATOM 1222 O O . GLY A 1 157 ? -2.324 -3.748 -6.771 1.00 92.38 157 GLY A O 1
ATOM 1223 N N . GLY A 1 158 ? -0.929 -4.748 -5.309 1.00 86.06 158 GLY A N 1
ATOM 1224 C CA . GLY A 1 158 ? -0.077 -5.321 -6.336 1.00 86.06 158 GLY A CA 1
ATOM 1225 C C . GLY A 1 158 ? 0.994 -6.233 -5.764 1.00 86.06 158 GLY A C 1
ATOM 1226 O O . GLY A 1 158 ? 1.636 -5.910 -4.754 1.00 86.06 158 GLY A O 1
ATOM 1227 N N . ALA A 1 159 ? 1.198 -7.370 -6.420 1.00 72.06 159 ALA A N 1
ATOM 1228 C CA . ALA A 1 159 ? 2.290 -8.267 -6.103 1.00 72.06 159 ALA A CA 1
ATOM 1229 C C . ALA A 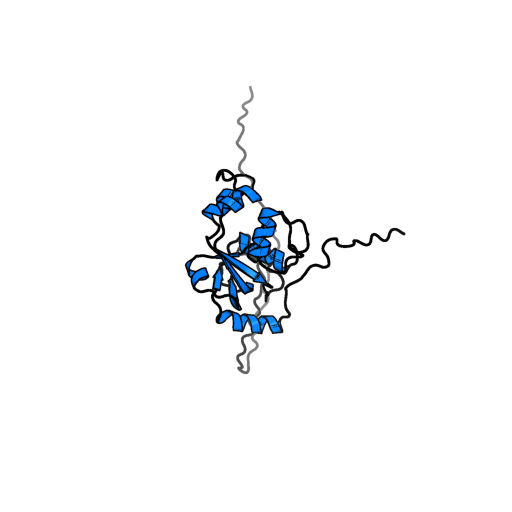1 159 ? 3.638 -7.701 -6.586 1.00 72.06 159 ALA A C 1
ATOM 1231 O O . ALA A 1 159 ? 3.726 -6.977 -7.577 1.00 72.06 159 ALA A O 1
ATOM 1232 N N . SER A 1 160 ? 4.701 -8.063 -5.862 1.00 63.50 160 SER A N 1
ATOM 1233 C CA . SER A 1 160 ? 6.107 -7.910 -6.251 1.00 63.50 160 SER A CA 1
ATOM 1234 C C . SER A 1 160 ? 6.527 -6.503 -6.686 1.00 63.50 160 SER A C 1
ATOM 1236 O O . SER A 1 160 ? 6.770 -6.283 -7.870 1.00 63.50 160 SER A O 1
ATOM 1238 N N . PRO A 1 161 ? 6.723 -5.551 -5.754 1.00 62.78 161 PRO A N 1
ATOM 1239 C CA . PRO A 1 161 ? 7.555 -4.401 -6.055 1.00 62.78 161 PRO A CA 1
ATOM 1240 C C . PRO A 1 161 ? 8.966 -4.906 -6.358 1.00 62.78 161 PRO A C 1
ATOM 1242 O O . PRO A 1 161 ? 9.678 -5.370 -5.467 1.00 62.78 161 PRO A O 1
ATOM 1245 N N . VAL A 1 162 ? 9.366 -4.852 -7.623 1.00 64.38 162 VAL A N 1
ATOM 1246 C CA . VAL A 1 162 ? 10.702 -5.280 -8.021 1.00 64.38 162 VAL A CA 1
ATOM 1247 C C . VAL A 1 162 ? 11.630 -4.075 -7.988 1.00 64.38 162 VAL A C 1
ATOM 1249 O O . VAL A 1 162 ? 11.401 -3.089 -8.691 1.00 64.38 162 VAL A O 1
ATOM 1252 N N . SER A 1 163 ? 12.668 -4.144 -7.153 1.00 63.47 163 SER A N 1
ATOM 1253 C CA . SER A 1 163 ? 13.645 -3.064 -6.989 1.00 63.47 163 SER A CA 1
ATOM 1254 C C . SER A 1 163 ? 14.956 -3.364 -7.704 1.00 63.47 163 SER A C 1
ATOM 1256 O O . SER A 1 163 ? 15.522 -4.450 -7.579 1.00 63.47 163 SER A O 1
ATOM 1258 N N . SER A 1 164 ? 15.469 -2.346 -8.397 1.00 55.81 164 SER A N 1
ATOM 1259 C CA . SER A 1 164 ? 16.802 -2.339 -9.007 1.00 55.81 164 SER A CA 1
ATOM 1260 C C . SER A 1 164 ? 17.930 -2.176 -7.983 1.00 55.81 164 SER A C 1
ATOM 1262 O O . SER A 1 164 ? 19.088 -2.412 -8.329 1.00 55.81 164 SER A O 1
ATOM 1264 N N . TYR A 1 165 ? 17.637 -1.694 -6.772 1.00 57.16 165 TYR A N 1
ATOM 1265 C CA . TYR A 1 165 ? 18.662 -1.251 -5.832 1.00 57.16 165 TYR A CA 1
ATOM 1266 C C . TYR A 1 165 ? 18.792 -2.211 -4.649 1.00 57.16 165 TYR A C 1
ATOM 1268 O O . TYR A 1 165 ? 17.814 -2.429 -3.926 1.00 57.16 165 TYR A O 1
ATOM 1276 N N . PRO A 1 166 ? 20.001 -2.747 -4.389 1.00 47.41 166 PRO A N 1
ATOM 1277 C CA . PRO A 1 166 ? 20.268 -3.455 -3.151 1.00 47.41 166 PRO A CA 1
ATOM 1278 C C . PRO A 1 166 ? 20.299 -2.427 -2.021 1.00 47.41 166 PRO A C 1
ATOM 1280 O O . PRO A 1 166 ? 21.282 -1.707 -1.899 1.00 47.41 166 PRO A O 1
ATOM 1283 N N . CYS A 1 167 ? 19.228 -2.353 -1.225 1.00 39.53 167 CYS A N 1
ATOM 1284 C CA . CYS A 1 167 ? 19.081 -1.476 -0.058 1.00 39.53 167 CYS A CA 1
ATOM 1285 C C . CYS A 1 167 ? 19.490 -0.011 -0.290 1.00 39.53 167 CYS A C 1
ATOM 1287 O O . CYS A 1 167 ? 20.670 0.340 -0.251 1.00 39.53 167 CYS A O 1
ATOM 1289 N N . ILE A 1 168 ? 18.514 0.897 -0.355 1.00 45.75 168 ILE A N 1
ATOM 1290 C CA . ILE A 1 168 ? 18.807 2.285 0.017 1.00 45.75 168 ILE A CA 1
ATOM 1291 C C . ILE A 1 168 ? 19.327 2.229 1.464 1.00 45.75 168 ILE A C 1
ATOM 1293 O O . ILE A 1 168 ? 18.655 1.657 2.328 1.00 45.75 168 ILE A O 1
ATOM 1297 N N . PRO A 1 169 ? 20.537 2.728 1.768 1.00 33.25 169 PRO A N 1
ATOM 1298 C CA . PRO A 1 169 ? 20.943 2.845 3.153 1.00 33.25 169 PRO A CA 1
ATOM 1299 C C . PRO A 1 169 ? 19.948 3.790 3.825 1.00 33.25 169 PRO A C 1
ATOM 1301 O O . PRO A 1 169 ? 19.754 4.908 3.352 1.00 33.25 169 PRO A O 1
ATOM 1304 N N . ILE A 1 170 ? 19.338 3.346 4.927 1.00 37.12 170 ILE A N 1
ATOM 1305 C CA . ILE A 1 170 ? 18.579 4.159 5.893 1.00 37.12 170 ILE A CA 1
ATOM 1306 C C . ILE A 1 170 ? 19.489 5.244 6.492 1.00 37.12 170 ILE A C 1
ATOM 1308 O O . ILE A 1 170 ? 19.859 5.241 7.661 1.00 37.12 170 ILE A O 1
ATOM 1312 N N . THR A 1 171 ? 19.917 6.180 5.659 1.00 36.62 171 THR A N 1
ATOM 1313 C CA . THR A 1 171 ? 20.643 7.388 6.017 1.00 36.62 171 THR A CA 1
ATOM 1314 C C . THR A 1 171 ? 20.014 8.547 5.264 1.00 36.62 171 THR A C 1
ATOM 1316 O O . THR A 1 171 ? 20.687 9.279 4.546 1.00 36.62 171 THR A O 1
ATOM 1319 N N . ARG A 1 172 ? 18.709 8.745 5.450 1.00 39.34 172 ARG A N 1
ATOM 1320 C CA . ARG A 1 172 ? 18.107 10.068 5.295 1.00 39.34 172 ARG A CA 1
ATOM 1321 C C . ARG A 1 172 ? 17.877 10.679 6.662 1.00 39.34 172 ARG A C 1
ATOM 1323 O O . ARG A 1 172 ? 16.767 10.786 7.161 1.00 39.34 172 ARG A O 1
ATOM 1330 N N . ASN A 1 173 ? 18.980 11.109 7.259 1.00 35.41 173 ASN A N 1
ATOM 1331 C CA . ASN A 1 173 ? 18.944 12.391 7.932 1.00 35.41 173 ASN A CA 1
ATOM 1332 C C . ASN A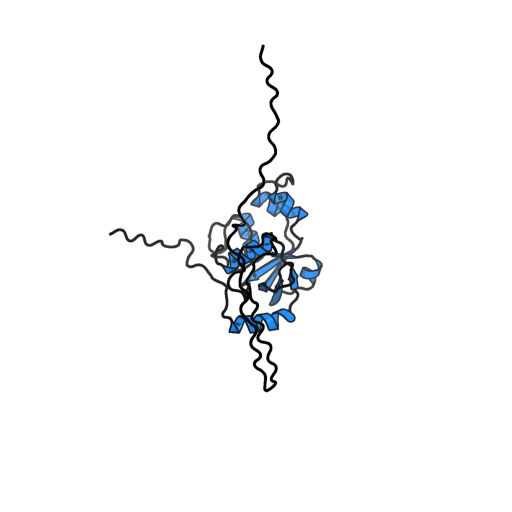 1 173 ? 19.671 13.353 6.998 1.00 35.41 173 ASN A C 1
ATOM 1334 O O . ASN A 1 173 ? 20.738 13.021 6.486 1.00 35.41 173 ASN A O 1
ATOM 1338 N N . SER A 1 174 ? 19.049 14.491 6.733 1.00 44.94 174 SER A N 1
ATOM 1339 C CA . SER A 1 174 ? 19.516 15.568 5.866 1.00 44.94 174 SER A CA 1
ATOM 1340 C C . SER A 1 174 ? 20.884 16.110 6.304 1.00 44.94 174 SER A C 1
ATOM 1342 O O . SER A 1 174 ? 20.973 17.157 6.944 1.00 44.94 174 SER A O 1
ATOM 1344 N N . ASP A 1 175 ? 21.957 15.401 5.975 1.00 37.03 175 ASP A N 1
ATOM 1345 C CA . ASP A 1 175 ? 23.317 15.905 6.080 1.00 37.03 175 ASP A CA 1
ATOM 1346 C C . ASP A 1 175 ? 24.014 15.657 4.746 1.00 37.03 175 ASP A C 1
ATOM 1348 O O . ASP A 1 175 ? 24.598 14.608 4.472 1.00 37.03 175 ASP A O 1
ATOM 1352 N N . THR A 1 176 ? 23.923 16.663 3.879 1.00 46.25 176 THR A N 1
ATOM 1353 C CA . THR A 1 176 ? 24.890 16.919 2.814 1.00 46.25 176 THR A CA 1
ATOM 1354 C C . THR A 1 176 ? 26.283 17.031 3.434 1.00 46.25 176 THR A C 1
ATOM 1356 O O . THR A 1 176 ? 26.774 18.137 3.664 1.00 46.25 176 THR A O 1
ATOM 1359 N N . ARG A 1 177 ? 26.901 15.890 3.758 1.00 39.91 177 ARG A N 1
ATOM 1360 C CA . ARG A 1 177 ? 28.310 15.748 4.136 1.00 39.91 177 ARG A CA 1
ATOM 1361 C C . ARG A 1 177 ? 28.682 14.271 4.323 1.00 39.91 177 ARG A C 1
ATOM 1363 O O . ARG A 1 177 ? 28.900 13.793 5.430 1.00 39.91 177 ARG A O 1
ATOM 1370 N N . GLN A 1 178 ? 28.899 13.567 3.215 1.00 36.88 178 GLN A N 1
ATOM 1371 C CA . GLN A 1 178 ? 29.959 12.558 3.195 1.00 36.88 178 GLN A CA 1
ATOM 1372 C C . GLN A 1 178 ? 31.076 13.019 2.252 1.00 36.88 178 GLN A C 1
ATOM 1374 O O . GLN A 1 178 ? 30.863 13.097 1.041 1.00 36.88 178 GLN A O 1
ATOM 1379 N N . PRO A 1 179 ? 32.271 13.352 2.773 1.00 38.09 179 PRO A N 1
ATOM 1380 C CA . PRO A 1 179 ? 33.453 13.467 1.940 1.00 38.09 179 PRO A CA 1
ATOM 1381 C C . PRO A 1 179 ? 33.863 12.044 1.536 1.00 38.09 179 PRO A C 1
ATOM 1383 O O . PRO A 1 179 ? 34.104 11.214 2.408 1.00 38.09 179 PRO A O 1
ATOM 1386 N N . ASN A 1 180 ? 33.952 11.784 0.229 1.00 38.00 180 ASN A N 1
ATOM 1387 C CA . ASN A 1 180 ? 34.499 10.573 -0.418 1.00 38.00 180 ASN A CA 1
ATOM 1388 C C . ASN A 1 180 ? 33.525 9.553 -1.034 1.00 38.00 180 ASN A C 1
ATOM 1390 O O . ASN A 1 180 ? 33.950 8.436 -1.322 1.00 38.00 180 ASN A O 1
ATOM 1394 N N . CYS A 1 181 ? 32.295 9.925 -1.394 1.00 29.72 181 CYS A N 1
ATOM 1395 C CA . CYS A 1 181 ? 31.639 9.224 -2.506 1.00 29.72 181 CYS A CA 1
ATOM 1396 C C . CYS A 1 181 ? 32.134 9.813 -3.833 1.00 29.72 181 CYS A C 1
ATOM 1398 O O . CYS A 1 181 ? 31.556 10.748 -4.383 1.00 29.72 181 CYS A O 1
ATOM 1400 N N . VAL A 1 182 ? 33.257 9.287 -4.333 1.00 32.69 182 VAL A N 1
ATOM 1401 C CA . VAL A 1 182 ? 33.682 9.519 -5.716 1.00 32.69 182 VAL A CA 1
ATOM 1402 C C . VAL A 1 182 ? 32.723 8.742 -6.611 1.00 32.69 182 VAL A C 1
ATOM 1404 O O . VAL A 1 182 ? 32.865 7.533 -6.792 1.00 32.69 182 VAL A O 1
ATOM 1407 N N . VAL A 1 183 ? 31.737 9.443 -7.169 1.00 32.62 183 VAL A N 1
ATOM 1408 C CA . VAL A 1 183 ? 30.964 8.956 -8.312 1.00 32.62 183 VAL A CA 1
ATOM 1409 C C . VAL A 1 183 ? 31.962 8.736 -9.444 1.00 32.62 183 VAL A C 1
ATOM 1411 O O . VAL A 1 183 ? 32.457 9.685 -10.050 1.00 32.62 183 VAL A O 1
ATOM 1414 N N . SER A 1 184 ? 32.317 7.478 -9.697 1.00 28.83 184 SER A N 1
ATOM 1415 C CA . SER A 1 184 ? 33.126 7.115 -10.856 1.00 28.83 184 SER A CA 1
ATOM 1416 C C . SER A 1 184 ? 32.238 7.177 -12.092 1.00 28.83 184 SER A C 1
ATOM 1418 O O . SER A 1 184 ? 31.701 6.169 -12.544 1.00 28.83 184 SER A O 1
ATOM 1420 N N . SER A 1 185 ? 32.067 8.377 -12.641 1.00 31.19 185 SER A N 1
ATOM 1421 C CA . SER A 1 185 ? 31.526 8.557 -13.980 1.00 31.19 185 SER A CA 1
ATOM 1422 C C . SER A 1 185 ? 32.573 8.086 -14.991 1.00 31.19 185 SER A C 1
ATOM 1424 O O . SER A 1 185 ? 33.486 8.811 -15.383 1.00 31.19 185 SER A O 1
ATOM 1426 N N . LYS A 1 186 ? 32.462 6.835 -15.446 1.00 30.97 186 LYS A N 1
ATOM 1427 C CA . LYS A 1 186 ? 33.108 6.437 -16.700 1.00 30.97 186 LYS A CA 1
ATOM 1428 C C . LYS A 1 186 ? 32.321 7.062 -17.849 1.00 30.97 186 LYS A C 1
ATOM 1430 O O . LYS A 1 186 ? 31.415 6.448 -18.399 1.00 30.97 186 LYS A O 1
ATOM 1435 N N . SER A 1 187 ? 32.674 8.298 -18.194 1.00 30.03 187 SER A N 1
ATOM 1436 C CA . SER A 1 187 ? 32.325 8.872 -19.490 1.00 30.03 187 SER A CA 1
ATOM 1437 C C . SER A 1 187 ? 33.281 8.311 -20.539 1.00 30.03 187 SER A C 1
ATOM 1439 O O . SER A 1 187 ? 34.490 8.540 -20.503 1.00 30.03 187 SER A O 1
ATOM 1441 N N . SER A 1 188 ? 32.720 7.518 -21.444 1.00 32.72 188 SER A N 1
ATOM 1442 C CA . SER A 1 188 ? 33.349 7.082 -22.682 1.00 32.72 188 SER A CA 1
ATOM 1443 C C . SER A 1 188 ? 33.449 8.274 -23.636 1.00 32.72 188 SER A C 1
ATOM 1445 O O . SER A 1 188 ? 32.442 8.689 -24.207 1.00 32.72 188 SER A O 1
ATOM 1447 N N . ALA A 1 189 ? 34.660 8.772 -23.871 1.00 33.53 189 ALA A N 1
ATOM 1448 C CA . ALA A 1 189 ? 35.002 9.498 -25.090 1.00 33.53 189 ALA A CA 1
ATOM 1449 C C . ALA A 1 189 ? 36.499 9.319 -25.375 1.00 33.53 189 ALA A C 1
ATOM 1451 O O . ALA A 1 189 ? 37.346 9.618 -24.535 1.00 33.53 189 ALA A O 1
ATOM 1452 N N . GLY A 1 190 ? 36.814 8.767 -26.547 1.00 29.44 190 GLY A N 1
ATOM 1453 C CA . GLY A 1 190 ? 38.182 8.586 -27.019 1.00 29.44 190 GLY A CA 1
ATOM 1454 C C . GLY A 1 190 ? 38.881 9.909 -27.346 1.00 29.44 190 GLY A C 1
ATOM 1455 O O . GLY A 1 190 ? 38.244 10.894 -27.706 1.00 29.44 190 GLY A O 1
ATOM 1456 N N . GLY A 1 191 ? 40.210 9.905 -27.262 1.00 25.86 191 GLY A N 1
ATOM 1457 C CA . GLY A 1 191 ? 41.060 11.016 -27.683 1.00 25.86 191 GLY 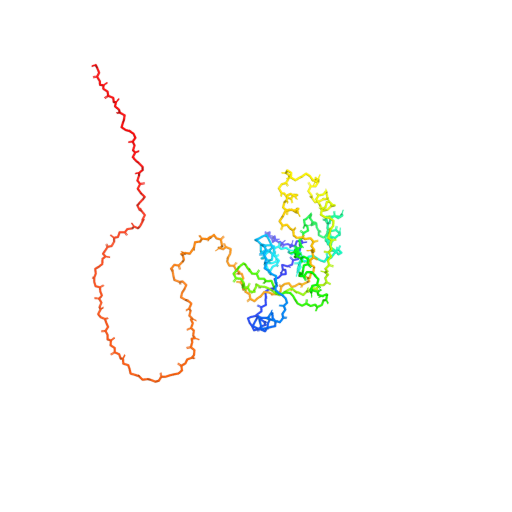A CA 1
ATOM 1458 C C . GLY A 1 191 ? 42.496 10.804 -27.214 1.00 25.86 191 GLY A C 1
ATOM 1459 O O . GLY A 1 191 ? 42.737 10.553 -26.041 1.00 25.86 191 GLY A O 1
ATOM 1460 N N . ALA A 1 192 ? 43.434 10.816 -28.151 1.00 31.02 192 ALA A N 1
ATOM 1461 C CA . ALA A 1 192 ? 44.819 10.407 -27.976 1.00 31.02 192 ALA A CA 1
ATOM 1462 C C . ALA A 1 192 ? 45.736 11.481 -27.348 1.00 31.02 192 ALA A C 1
ATOM 1464 O O . ALA A 1 192 ? 45.509 12.669 -27.530 1.00 31.02 192 ALA A O 1
ATOM 1465 N N . LEU A 1 193 ? 46.837 10.979 -26.766 1.00 34.03 193 LEU A N 1
ATOM 1466 C CA . LEU A 1 193 ? 48.202 11.536 -26.687 1.00 34.03 193 LEU A CA 1
ATOM 1467 C C . LEU A 1 193 ? 48.510 12.785 -25.826 1.00 34.03 193 LEU A C 1
ATOM 1469 O O . LEU A 1 193 ? 47.843 13.807 -25.881 1.00 34.03 193 LEU A O 1
ATOM 1473 N N . SER A 1 194 ? 49.654 12.641 -25.133 1.00 33.19 194 SER A N 1
ATOM 1474 C CA . SER A 1 194 ? 50.616 13.649 -24.640 1.00 33.19 194 SER A CA 1
ATOM 1475 C C . SER A 1 194 ? 50.144 14.683 -23.610 1.00 33.19 194 SER A C 1
ATOM 1477 O O . SER A 1 194 ? 49.496 15.659 -23.953 1.00 33.19 194 SER A O 1
ATOM 1479 N N . ASP A 1 195 ? 50.540 14.508 -22.343 1.00 30.34 195 ASP A N 1
ATOM 1480 C CA . ASP A 1 195 ? 51.644 15.275 -21.732 1.00 30.34 195 ASP A CA 1
ATOM 1481 C C . ASP A 1 195 ? 51.691 15.068 -20.207 1.00 30.34 195 ASP A C 1
ATOM 1483 O O . ASP A 1 195 ? 50.760 15.374 -19.463 1.00 30.34 195 ASP A O 1
ATOM 1487 N N . PHE A 1 196 ? 52.813 14.522 -19.734 1.00 31.59 196 PHE A N 1
ATOM 1488 C CA . PHE A 1 196 ? 53.168 14.432 -18.320 1.00 31.59 196 PHE A CA 1
ATOM 1489 C C . PHE A 1 196 ? 53.755 15.780 -17.875 1.00 31.59 196 PHE A C 1
ATOM 1491 O O . PHE A 1 196 ? 54.837 16.153 -18.326 1.00 31.59 196 PHE A O 1
ATOM 1498 N N . ILE A 1 197 ? 53.099 16.475 -16.941 1.00 34.06 197 ILE A N 1
ATOM 1499 C CA . ILE A 1 197 ? 53.714 17.560 -16.158 1.00 34.06 197 ILE A CA 1
ATOM 1500 C C . ILE A 1 197 ? 53.668 17.159 -14.672 1.00 34.06 197 ILE A C 1
ATOM 1502 O O . ILE A 1 197 ? 52.578 16.921 -14.149 1.00 34.06 197 ILE A O 1
ATOM 1506 N N . PRO A 1 198 ? 54.815 17.068 -13.970 1.00 33.22 198 PRO A N 1
ATOM 1507 C CA . PRO A 1 198 ? 54.851 16.741 -12.550 1.00 33.22 198 PRO A CA 1
ATOM 1508 C C . PRO A 1 198 ? 54.592 17.995 -11.704 1.00 33.22 198 PRO A C 1
ATOM 1510 O O . PRO A 1 198 ? 55.266 19.011 -11.867 1.00 33.22 198 PRO A O 1
ATOM 1513 N N . VAL A 1 199 ? 53.648 17.920 -10.763 1.00 35.56 199 VAL A N 1
ATOM 1514 C CA . VAL A 1 199 ? 53.458 18.941 -9.720 1.00 35.56 199 VAL A CA 1
ATOM 1515 C C . VAL A 1 199 ? 54.025 18.459 -8.386 1.00 35.56 199 VAL A C 1
ATOM 1517 O O . VAL A 1 199 ? 53.760 17.349 -7.929 1.00 35.56 199 VAL A O 1
ATOM 1520 N N . SER A 1 200 ? 54.849 19.333 -7.812 1.00 32.69 200 SER A N 1
ATOM 1521 C CA . SER A 1 200 ? 55.652 19.207 -6.597 1.00 32.69 200 SER A CA 1
ATOM 1522 C C . SER A 1 200 ? 54.870 18.888 -5.310 1.00 32.69 200 SER A C 1
ATOM 1524 O O . SER A 1 200 ? 53.696 19.242 -5.191 1.00 32.69 200 SER A O 1
ATOM 1526 N N . PRO A 1 201 ? 55.538 18.303 -4.294 1.00 34.38 201 PRO A N 1
ATOM 1527 C CA . PRO A 1 201 ? 54.934 17.991 -3.003 1.00 34.38 201 PRO A CA 1
ATOM 1528 C C . PRO A 1 201 ? 54.776 19.250 -2.138 1.00 34.38 201 PRO A C 1
ATOM 1530 O O . PRO A 1 201 ? 55.734 19.986 -1.895 1.00 34.38 201 PRO A O 1
ATOM 1533 N N . CYS A 1 202 ? 53.561 19.479 -1.637 1.00 30.16 202 CYS A N 1
ATOM 1534 C CA . CYS A 1 202 ? 53.274 20.551 -0.690 1.00 30.16 202 CYS A CA 1
ATOM 1535 C C . CYS A 1 202 ? 53.557 20.063 0.740 1.00 30.16 202 CYS A C 1
ATOM 1537 O O . CYS A 1 202 ? 52.812 19.268 1.312 1.00 30.16 202 CYS A O 1
ATOM 1539 N N . THR A 1 203 ? 54.665 20.537 1.302 1.00 37.00 203 THR A N 1
ATOM 1540 C CA . THR A 1 203 ? 55.043 20.376 2.709 1.00 37.00 203 THR A CA 1
ATOM 1541 C C . THR A 1 203 ? 54.274 21.373 3.585 1.00 37.00 203 THR A C 1
ATOM 1543 O O . THR A 1 203 ? 54.124 22.529 3.204 1.00 37.00 203 THR A O 1
ATOM 1546 N N . ALA A 1 204 ? 53.906 20.923 4.792 1.00 34.59 204 ALA A N 1
ATOM 1547 C CA . ALA A 1 204 ? 53.415 21.672 5.961 1.00 34.59 204 ALA A CA 1
ATOM 1548 C C . ALA A 1 204 ? 51.892 21.886 6.099 1.00 34.59 204 ALA A C 1
ATOM 1550 O O . ALA A 1 204 ? 51.329 22.844 5.590 1.00 34.59 204 ALA A O 1
ATOM 1551 N N . CYS A 1 205 ? 51.256 21.069 6.949 1.00 32.69 205 CYS A N 1
ATOM 1552 C CA . CYS A 1 205 ? 50.674 21.573 8.199 1.00 32.69 205 CYS A CA 1
ATOM 1553 C C . CYS A 1 205 ? 50.359 20.407 9.149 1.00 32.69 205 CYS A C 1
ATOM 1555 O O . CYS A 1 205 ? 49.515 19.554 8.893 1.00 32.69 205 CYS A O 1
ATOM 1557 N N . SER A 1 206 ? 51.100 20.366 10.248 1.00 37.53 206 SER A N 1
ATOM 1558 C CA . SER A 1 206 ? 50.980 19.417 11.343 1.00 37.53 206 SER A CA 1
ATOM 1559 C C . SER A 1 206 ? 49.715 19.652 12.177 1.00 37.53 206 SER A C 1
ATOM 1561 O O . SER A 1 206 ? 49.359 20.781 12.499 1.00 37.53 206 SER A O 1
ATOM 1563 N N . GLY A 1 207 ? 49.077 18.536 12.539 1.00 38.84 207 GLY A N 1
ATOM 1564 C CA . GLY A 1 207 ? 48.227 18.293 13.708 1.00 38.84 207 GLY A CA 1
ATOM 1565 C C . GLY A 1 207 ? 47.416 19.445 14.310 1.00 38.84 207 GLY A C 1
ATOM 1566 O O . GLY A 1 207 ? 47.941 20.252 15.075 1.00 38.84 207 GLY A O 1
ATOM 1567 N N . ARG A 1 208 ? 46.088 19.380 14.145 1.00 37.53 208 ARG A N 1
ATOM 1568 C CA . ARG A 1 208 ? 45.120 19.780 15.181 1.00 37.53 208 ARG A CA 1
ATOM 1569 C C . ARG A 1 208 ? 43.773 19.091 14.950 1.00 37.53 208 ARG A C 1
ATOM 1571 O O . ARG A 1 208 ? 43.200 19.162 13.871 1.00 37.53 208 ARG A O 1
ATOM 1578 N N . SER A 1 209 ? 43.315 18.390 15.984 1.00 41.50 209 SER A N 1
ATOM 1579 C CA . SER A 1 209 ? 42.046 17.659 16.028 1.00 41.50 209 SER A CA 1
ATOM 1580 C C . SER A 1 209 ? 40.847 18.618 15.932 1.00 41.50 209 SER A C 1
ATOM 1582 O O . SER A 1 209 ? 40.839 19.621 16.650 1.00 41.50 209 SER A O 1
ATOM 1584 N N . PRO A 1 210 ? 39.813 18.312 15.126 1.00 46.31 210 PRO A N 1
ATOM 1585 C CA . PRO A 1 210 ? 38.594 19.120 15.019 1.00 46.31 210 PRO A CA 1
ATOM 1586 C C . PRO A 1 210 ? 37.643 18.993 16.231 1.00 46.31 210 PRO A C 1
ATOM 1588 O O . PRO A 1 210 ? 36.599 19.641 16.263 1.00 46.31 210 PRO A O 1
ATOM 1591 N N . TYR A 1 211 ? 37.987 18.208 17.261 1.00 44.94 211 TYR A N 1
ATOM 1592 C CA . TYR A 1 211 ? 37.162 18.012 18.461 1.00 44.94 211 TYR A CA 1
ATOM 1593 C C . TYR A 1 211 ? 37.553 18.934 19.627 1.00 44.94 211 TYR A C 1
ATOM 1595 O O . TYR A 1 211 ? 37.980 18.475 20.685 1.00 44.94 211 TYR A O 1
ATOM 1603 N N . ALA A 1 212 ? 37.362 20.244 19.474 1.00 40.78 212 ALA A N 1
ATOM 1604 C CA . ALA A 1 212 ? 37.379 21.180 20.601 1.00 40.78 212 ALA A CA 1
ATOM 1605 C C . ALA A 1 212 ? 36.077 21.992 20.612 1.00 40.78 212 ALA A C 1
ATOM 1607 O O . ALA A 1 212 ? 35.912 22.936 19.845 1.00 40.78 212 ALA A O 1
ATOM 1608 N N . ARG A 1 213 ? 35.124 21.610 21.473 1.00 41.69 213 ARG A N 1
ATOM 1609 C CA . ARG A 1 213 ? 33.887 22.382 21.677 1.00 41.69 213 ARG A CA 1
ATOM 1610 C C . ARG A 1 213 ? 34.194 23.675 22.453 1.00 41.69 213 ARG A C 1
ATOM 1612 O O . ARG A 1 213 ? 34.900 23.599 23.464 1.00 41.69 213 ARG A O 1
ATOM 1619 N N . PRO A 1 214 ? 33.631 24.833 22.071 1.00 43.38 214 PRO A N 1
ATOM 1620 C CA . PRO A 1 214 ? 33.672 26.030 22.905 1.00 43.38 214 P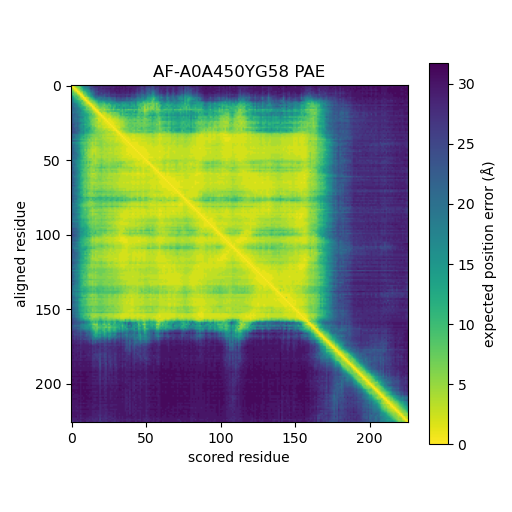RO A CA 1
ATOM 1621 C C . PRO A 1 214 ? 32.840 25.815 24.182 1.00 43.38 214 PRO A C 1
ATOM 1623 O O . PRO A 1 214 ? 31.695 25.368 24.127 1.00 43.38 214 PRO A O 1
ATOM 1626 N N . ARG A 1 215 ? 33.426 26.100 25.354 1.00 41.03 215 ARG A N 1
ATOM 1627 C CA . ARG A 1 215 ? 32.713 26.090 26.643 1.00 41.03 215 ARG A CA 1
ATOM 1628 C C . ARG A 1 215 ? 31.843 27.352 26.755 1.00 41.03 215 ARG A C 1
ATOM 1630 O O . ARG A 1 215 ? 32.345 28.426 26.428 1.00 41.03 215 ARG A O 1
ATOM 1637 N N . PRO A 1 216 ? 30.602 27.270 27.264 1.00 51.81 216 PRO A N 1
ATOM 1638 C CA . PRO A 1 216 ? 29.827 28.464 27.588 1.00 51.81 216 PRO A CA 1
ATOM 1639 C C . PRO A 1 216 ? 30.474 29.232 28.759 1.00 51.81 216 PRO A C 1
ATOM 1641 O O . PRO A 1 216 ? 31.090 28.607 29.635 1.00 51.81 216 PRO A O 1
ATOM 1644 N N . PRO A 1 217 ? 30.351 30.572 28.805 1.00 50.69 217 PRO A N 1
ATOM 1645 C CA . PRO A 1 217 ? 30.861 31.366 29.917 1.00 50.69 217 PRO A CA 1
ATOM 1646 C C . PRO A 1 217 ? 30.106 31.024 31.210 1.00 50.69 217 PRO A C 1
ATOM 1648 O O . PRO A 1 217 ? 28.878 30.963 31.233 1.00 50.69 217 PRO A O 1
ATOM 1651 N N . ARG A 1 218 ? 30.847 30.786 32.299 1.00 44.97 218 ARG A N 1
ATOM 1652 C CA . ARG A 1 218 ? 30.275 30.624 33.644 1.00 44.97 218 ARG A CA 1
ATOM 1653 C C . ARG A 1 218 ? 29.914 32.004 34.212 1.00 44.97 218 ARG A C 1
ATOM 1655 O O . ARG A 1 218 ? 30.703 32.930 34.022 1.00 44.97 218 ARG A O 1
ATOM 1662 N N . PRO A 1 219 ? 28.794 32.157 34.938 1.00 41.69 219 PRO A N 1
ATOM 1663 C CA . PRO A 1 219 ? 28.505 33.391 35.658 1.00 41.69 219 PRO A CA 1
ATOM 1664 C C . PRO A 1 219 ? 29.540 33.611 36.771 1.00 41.69 219 PRO A C 1
ATOM 1666 O O . PRO A 1 219 ? 29.889 32.687 37.510 1.00 41.69 219 PRO A O 1
ATOM 1669 N N . ILE A 1 220 ? 30.046 34.840 36.868 1.00 46.72 220 ILE A N 1
ATOM 1670 C CA . ILE A 1 220 ? 30.968 35.278 37.918 1.00 46.72 220 ILE A CA 1
ATOM 1671 C C . ILE A 1 220 ? 30.158 35.417 39.211 1.00 46.72 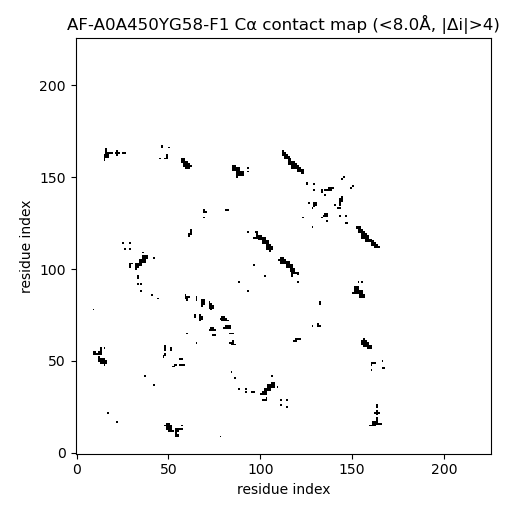220 ILE A C 1
ATOM 1673 O O . ILE A 1 220 ? 29.305 36.291 39.333 1.00 46.72 220 ILE A O 1
ATOM 1677 N N . SER A 1 221 ? 30.415 34.526 40.167 1.00 40.81 221 SER A N 1
ATOM 1678 C CA . SER A 1 221 ? 29.919 34.624 41.538 1.00 40.81 221 SER A CA 1
ATOM 1679 C C . SER A 1 221 ? 30.739 35.676 42.285 1.00 40.81 221 SER A C 1
ATOM 1681 O O . SER A 1 221 ? 31.883 35.417 42.654 1.00 40.81 221 SER A O 1
ATOM 1683 N N . CYS A 1 222 ? 30.166 36.856 42.517 1.00 37.97 222 CYS A N 1
ATOM 1684 C CA . CYS A 1 222 ? 30.728 37.846 43.431 1.00 37.97 222 CYS A CA 1
ATOM 1685 C C . CYS A 1 222 ? 30.529 37.364 44.875 1.00 37.97 222 CYS A C 1
ATOM 1687 O O . CYS A 1 222 ? 29.425 37.438 45.406 1.00 37.97 222 CYS A O 1
ATOM 1689 N N . TYR A 1 223 ? 31.594 36.864 45.500 1.00 34.00 223 TYR A N 1
ATOM 1690 C CA . TYR A 1 223 ? 31.675 36.662 46.947 1.00 34.00 223 TYR A CA 1
ATOM 1691 C C . TYR A 1 223 ? 32.594 37.754 47.509 1.00 34.00 223 TYR A C 1
ATOM 1693 O O . TYR A 1 223 ? 33.797 37.747 47.255 1.00 34.00 223 TYR A O 1
ATOM 1701 N N . THR A 1 224 ? 32.027 38.718 48.231 1.00 41.44 224 THR A N 1
ATOM 1702 C CA . THR A 1 224 ? 32.766 39.665 49.079 1.00 41.44 224 THR A CA 1
ATOM 1703 C C . THR A 1 224 ? 32.887 39.078 50.487 1.00 41.44 224 THR A C 1
ATOM 1705 O O . THR A 1 224 ? 31.858 38.684 51.040 1.00 41.44 224 THR A O 1
ATOM 1708 N N . PRO A 1 225 ? 34.089 38.995 51.082 1.00 46.88 225 PRO A N 1
ATOM 1709 C CA . PRO A 1 225 ? 34.245 38.608 52.477 1.00 46.88 225 PRO A CA 1
ATOM 1710 C C . PRO A 1 225 ? 34.214 39.825 53.419 1.00 46.88 225 PRO A C 1
ATOM 1712 O O . PRO A 1 225 ? 34.853 40.834 53.128 1.00 46.88 225 PRO A O 1
ATOM 1715 N N . SER A 1 226 ? 33.536 39.611 54.554 1.00 44.22 226 SER A N 1
ATOM 1716 C CA . SER A 1 226 ? 33.563 40.332 55.845 1.00 44.22 226 SER A CA 1
ATOM 1717 C C . SER A 1 226 ? 33.033 41.763 55.909 1.00 44.22 226 SER 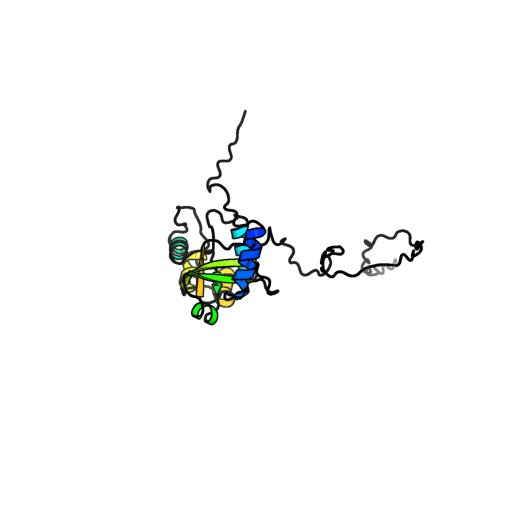A C 1
ATOM 1719 O O . SER A 1 226 ? 33.713 42.690 55.423 1.00 44.22 226 SER A O 1
#

Mean predicted aligned error: 15.73 Å

Nearest PDB structures (foldseek):
  1j70-assembly1_A  TM=8.667E-01  e=2.428E-18  Saccharomyces cerevisiae
  1r6x-assembly1_A  TM=8.530E-01  e=5.362E-18  Saccharomyces cerevisiae
  1g8f-assembly1_A  TM=8.611E-01  e=4.433E-17  Saccharomyces cerevisiae
  2gks-assembly1_B  TM=8.919E-01  e=9.944E-15  Aquifex aeolicus
  2gks-assembly1_A  TM=9.033E-01  e=7.204E-14  Aquifex aeolicus

pLDDT: mean 71.31, std 23.99, range [25.86, 95.62]

InterPro domains:
  IPR015947 PUA-like superfamily [SSF88697] (15-164)
  IPR025980 ATP-sulfurylase PUA-like domain [PF14306] (15-159)
  IPR050512 Sulfate Adenylyltransferase/APS Kinase [PTHR42700] (20-159)

Sequence (226 aa):
MFQTANELRYGSPHQLIIDEADAAALKTASGEYPSHTLSPRQTCDLELLLNGGFSPLTGFMDRQTYEKVIEEMRLGDGAIWPMPIVLDVNKSLAETLAPGGGLALQDDEGFTLAVLDVEDIWKPDKRREAEKVYGTTSQEHPGVRALFEDIHDHYVGGASPVSSYPCIPITRNSDTRQPNCVVSSKSSAGGALSDFIPVSPCTACSGRSPYARPRPPRPISCYTPS

Secondary structure (DSSP, 8-state):
--------TT-S----BPPHHHHHHHHHHTTTSPEEEPPHHHHHHHHHHHTTTTTT--EE--HHHHHHHHHHSB-TTS-B--S---EEE-HHHHHH--TT-EEEEE-TT--EEEEEE--EEE---HHHHIIIIIS---TTSHHHHHHHHTS-SEEEEEE--EESSS---S--S-----TT-----------------PPPP--------S--PPPPPPP-------

Foldseek 3Di:
DDPPPPPPPQDDQDALEDDLVVLVVVVVVQVVAAEDADDPVLVVLVLCLNRSVVPPAQWADAPVQQVCCLPPCAGPVGDRHLDHRWDFDAPVVLVVDDQQGKYFYAYPVRHGFFIFRFHHKAFDDLQSSCCRRVVDCDCVPVVNVCSPPVGHGMTTTGGRRRGSDDDPPPPPPPDPDDPDPPPPPPDDDDDDDDDDDDDDDDDDDDDDDPPDDDDDDDDDDDDDDD

Solvent-accessible surface area (backbone atoms only — not comparable to full-atom values): 14233 Å² total; per-residue (Å²): 137,84,82,79,75,80,74,55,93,63,59,77,65,50,63,40,65,56,56,69,72,61,23,56,53,49,60,59,56,40,74,77,31,60,75,43,70,46,51,78,67,53,49,52,52,49,51,32,34,38,69,15,73,45,44,83,44,61,43,36,38,36,67,69,47,41,54,37,19,60,74,68,32,22,45,92,88,65,50,82,36,68,70,82,57,68,42,62,35,52,67,74,56,58,72,71,57,51,71,81,36,60,35,20,34,18,42,89,89,68,49,76,50,27,38,30,41,29,60,38,77,49,71,73,62,64,64,61,47,22,38,57,64,69,70,39,75,52,62,85,42,66,72,38,30,42,55,71,73,73,45,49,70,26,39,41,8,19,60,48,44,43,23,56,60,86,68,81,73,95,67,87,65,98,62,99,73,72,92,81,81,75,79,81,76,84,74,88,76,91,81,83,84,90,84,93,77,91,81,80,87,87,80,87,84,82,88,80,80,91,86,70,81,84,78,82,86,76,83,85,80,88,80,83,83,133

Organism: NCBI:txid2126332

Radius of gyration: 26.53 Å; Cα contacts (8 Å, |Δi|>4): 309; chains: 1; bounding box: 70×72×84 Å